Protein AF-A0A8C5Z212-F1 (afdb_monomer_lite)

Secondary structure (DSSP, 8-state):
-HHHHHHHHHHHHHHHHTTTTT---S----HHHHHHHHHHHT----HHHHTT---HHHHHHHHHHHHH-HHHHHTS-EE---S-SS-----S--SEEE--TTSTTEEEEEEE-S-HHHH-SSTTS-EEEEEEEETTTTEEEEEEEE--SS-TTTSPEEEEE--TTT--THHIIIIIISSEEE-TTS-EEE-TT-GGGSSEEEEE--STTSTT-B-SS--EE-HHHHHHHHHHHHHHHHHH-HHHHHTT--EEEEEETTHHHHHHHHHHHHHH-SS-SS---EEEEET-------TT-------EEEEETTTTEEEEE-----

Radius of gyration: 21.48 Å; chains: 1; bounding box: 54×48×59 Å

Foldseek 3Di:
DVVVVVVVVLVVLVVLLVVVDPQQFLDDDDPVVVVVVCVVVVHDDPNVVSSVPPDVVSVVVVLCCCVVCVVVQLVGWRWDPFPDLDDDPPDPDFPDWFDDPVDPQKIKTKHWPPQCVVQPQARPWTKMWTWIGRRVQQKTKIKIKTAAPPDSLAFAEEEEDEPSPQAFLVCCQQPNAHQFHADPVRHTHGDPRHPSNRYIYMGIRDDAPRDPIGGSPRPTDGLLNVLVSVLSVVQRVCVVVVSNAVSPHEYEYEYEERCLSNVVSNVVSNVVDPPGSHDHQWYWYFQYPHNDDDPPDDDDATWTWIQGPVPRDTDTDGDDPD

pLDDT: mean 71.12, std 24.82, range [24.75, 98.69]

InterPro domains:
  IPR001563 Peptidase S10, serine carboxypeptidase [PF00450] (123-288)
  IPR001563 Peptidase S10, serine carboxypeptidase [PR00724] (191-203)
  IPR001563 Peptidase S10, serine carboxypeptidase [PR00724] (204-214)
  IPR001563 Peptidase S10, serine carboxypeptidase [PR00724] (239-264)
  IPR001563 Peptidase S10, serine carboxypeptidase [PTHR11802] (123-289)
  IPR008442 Propeptide, carboxypeptidase Y [PF05388] (47-106)
  IPR018202 Serine carboxypeptidase, serine active site [PS00131] (253-260)
  IPR029058 Alpha/Beta hydrolase fold [G3DSA:3.40.50.1820] (112-306)
  IPR029058 Alpha/Beta hydrolase fold [SSF53474] (114-288)

Structure (mmCIF, N/CA/C/O backbone):
data_AF-A0A8C5Z212-F1
#
_entry.id   AF-A0A8C5Z212-F1
#
loop_
_atom_site.group_PDB
_atom_site.id
_atom_site.type_symbol
_atom_site.label_atom_id
_atom_site.label_alt_id
_atom_site.label_comp_id
_atom_site.label_asym_id
_atom_site.label_entity_id
_atom_site.label_seq_id
_atom_site.pdbx_PDB_ins_code
_atom_site.Cartn_x
_atom_site.Cartn_y
_atom_site.Cartn_z
_atom_site.occupancy
_atom_site.B_iso_or_equiv
_atom_site.auth_seq_id
_atom_site.auth_comp_id
_atom_site.auth_asym_id
_atom_site.auth_atom_id
_atom_site.pdbx_PDB_model_num
ATOM 1 N N . MET A 1 1 ? 32.734 14.082 -30.305 1.00 30.94 1 MET A N 1
ATOM 2 C CA . MET A 1 1 ? 31.975 13.152 -31.172 1.00 30.94 1 MET A CA 1
ATOM 3 C C . MET A 1 1 ? 32.268 11.695 -30.847 1.00 30.94 1 MET A C 1
ATOM 5 O O . MET A 1 1 ? 31.373 11.083 -30.297 1.00 30.94 1 MET A O 1
ATOM 9 N N . LYS A 1 2 ? 33.490 11.167 -31.041 1.00 26.41 2 LYS A N 1
ATOM 10 C CA . LYS A 1 2 ? 33.809 9.748 -30.754 1.00 26.41 2 LYS A CA 1
ATOM 11 C C . LYS A 1 2 ? 33.411 9.269 -29.345 1.00 26.41 2 LYS A C 1
ATOM 13 O O . LYS A 1 2 ? 32.779 8.236 -29.244 1.00 26.41 2 LYS A O 1
ATOM 18 N N . ALA A 1 3 ? 33.669 10.057 -28.297 1.00 28.27 3 ALA A N 1
ATOM 19 C CA . ALA A 1 3 ? 33.305 9.718 -26.911 1.00 28.27 3 ALA A CA 1
ATOM 20 C C . ALA A 1 3 ? 31.787 9.685 -26.630 1.00 28.27 3 ALA A C 1
ATOM 22 O O . ALA A 1 3 ? 31.335 8.969 -25.745 1.00 28.27 3 ALA A O 1
ATOM 23 N N . PHE A 1 4 ? 30.992 10.442 -27.392 1.00 29.64 4 PHE A N 1
ATOM 24 C CA . PHE A 1 4 ? 29.531 10.455 -27.263 1.00 29.64 4 PHE A CA 1
ATOM 25 C C . PHE A 1 4 ? 28.922 9.218 -27.940 1.00 29.64 4 PHE A C 1
ATOM 27 O O . PHE A 1 4 ? 27.960 8.636 -27.451 1.00 29.64 4 PHE A O 1
ATOM 34 N N . THR A 1 5 ? 29.546 8.764 -29.031 1.00 32.22 5 THR A N 1
ATOM 35 C CA . THR A 1 5 ? 29.186 7.539 -29.752 1.00 32.22 5 THR A CA 1
ATOM 36 C C . THR A 1 5 ? 29.524 6.280 -28.948 1.00 32.22 5 THR A C 1
ATOM 38 O O . THR A 1 5 ? 28.714 5.357 -28.923 1.00 32.22 5 THR A O 1
ATOM 41 N N . SER A 1 6 ? 30.654 6.249 -28.227 1.00 33.41 6 SER A N 1
ATOM 42 C CA . SER A 1 6 ? 30.984 5.142 -27.313 1.00 33.41 6 SER A CA 1
ATOM 43 C C . SER A 1 6 ? 30.062 5.089 -26.094 1.00 33.41 6 SER A C 1
ATOM 45 O O . SER A 1 6 ? 29.741 3.999 -25.634 1.00 33.41 6 SER A O 1
ATOM 47 N N . LEU A 1 7 ? 29.596 6.242 -25.602 1.00 35.09 7 LEU A N 1
ATOM 48 C CA . LEU A 1 7 ? 28.621 6.312 -24.510 1.00 35.09 7 LEU A CA 1
ATOM 49 C C . LEU A 1 7 ? 27.255 5.762 -24.951 1.00 35.09 7 LEU A C 1
ATOM 51 O O . LEU A 1 7 ? 26.674 4.941 -24.255 1.00 35.09 7 LEU A O 1
ATOM 55 N N . LEU A 1 8 ? 26.778 6.145 -26.141 1.00 35.59 8 LEU A N 1
ATOM 56 C CA . LEU A 1 8 ? 25.533 5.634 -26.729 1.00 35.59 8 LEU A CA 1
ATOM 57 C C . LEU A 1 8 ? 25.600 4.136 -27.060 1.00 35.59 8 LEU A C 1
ATOM 59 O O . LEU A 1 8 ? 24.644 3.416 -26.789 1.00 35.59 8 LEU A O 1
ATOM 63 N N . CYS A 1 9 ? 26.731 3.647 -27.579 1.00 37.19 9 CYS A N 1
ATOM 64 C CA . CYS A 1 9 ? 26.926 2.213 -27.806 1.00 37.19 9 CYS A CA 1
ATOM 65 C C . CYS A 1 9 ? 27.021 1.441 -26.481 1.00 37.19 9 CYS A C 1
ATOM 67 O O . CYS A 1 9 ? 26.414 0.385 -26.360 1.00 37.19 9 CYS A O 1
ATOM 69 N N . GLY A 1 10 ? 27.700 1.983 -25.462 1.00 35.31 10 GLY A N 1
ATOM 70 C CA . GLY A 1 10 ? 27.760 1.391 -24.120 1.00 35.31 10 GLY A CA 1
ATOM 71 C C . GLY A 1 10 ? 26.400 1.348 -23.410 1.00 35.31 10 GLY A C 1
ATOM 72 O O . GLY A 1 10 ? 26.096 0.373 -22.725 1.00 35.31 10 GLY A O 1
ATOM 73 N N . LEU A 1 11 ? 25.555 2.363 -23.630 1.00 38.31 11 LEU A N 1
ATOM 74 C CA . LEU A 1 11 ? 24.162 2.401 -23.173 1.00 38.31 11 LEU A CA 1
ATOM 75 C C . LEU A 1 11 ? 23.276 1.394 -23.937 1.00 38.31 11 LEU A C 1
ATOM 77 O O . LEU A 1 11 ? 22.415 0.741 -23.348 1.00 38.31 11 LEU A O 1
ATOM 81 N N . GLY A 1 12 ? 23.501 1.237 -25.244 1.00 35.91 12 GLY A N 1
ATOM 82 C CA . GLY A 1 12 ? 22.811 0.254 -26.087 1.00 35.91 12 GLY A CA 1
ATOM 83 C C . GLY A 1 12 ? 23.201 -1.197 -25.785 1.00 35.91 12 GLY A C 1
ATOM 84 O O . GLY A 1 12 ? 22.377 -2.096 -25.894 1.00 35.91 12 GLY A O 1
ATOM 85 N N . LEU A 1 13 ? 24.441 -1.432 -25.351 1.00 35.53 13 LEU A N 1
ATOM 86 C CA . LEU A 1 13 ? 24.973 -2.771 -25.094 1.00 35.53 13 LEU A CA 1
ATOM 87 C C . LEU A 1 13 ? 24.603 -3.328 -23.720 1.00 35.53 13 LEU A C 1
ATOM 89 O O . LEU A 1 13 ? 24.260 -4.507 -23.593 1.00 35.53 13 LEU A O 1
ATOM 93 N N . SER A 1 14 ? 24.585 -2.484 -22.692 1.00 37.09 14 SER A N 1
ATOM 94 C CA . SER A 1 14 ? 24.122 -2.883 -21.360 1.00 37.09 14 SER A CA 1
ATOM 95 C C . SER A 1 14 ? 22.609 -3.120 -21.291 1.00 37.09 14 SER A C 1
ATOM 97 O O . SER A 1 14 ? 22.149 -3.921 -20.475 1.00 37.09 14 SER A O 1
ATOM 99 N N . THR A 1 15 ? 21.828 -2.465 -22.157 1.00 36.06 15 THR A N 1
ATOM 100 C CA . THR A 1 15 ? 20.378 -2.681 -22.266 1.00 36.06 15 THR A CA 1
ATOM 101 C C . THR A 1 15 ? 20.055 -4.019 -22.930 1.00 36.06 15 THR A C 1
ATOM 103 O O . THR A 1 15 ? 19.129 -4.702 -22.494 1.00 36.06 15 THR A O 1
ATOM 106 N N . THR A 1 16 ? 20.863 -4.479 -23.893 1.00 33.06 16 THR A N 1
ATOM 107 C CA . THR A 1 16 ? 20.776 -5.853 -24.423 1.00 33.06 16 THR A CA 1
ATOM 108 C C . THR A 1 16 ? 21.187 -6.921 -23.412 1.00 33.06 16 THR A C 1
ATOM 110 O O . THR A 1 16 ? 20.596 -7.999 -23.396 1.00 33.06 16 THR A O 1
ATOM 113 N N . LEU A 1 17 ? 22.115 -6.616 -22.507 1.00 34.06 17 LEU A N 1
ATOM 114 C CA . LEU A 1 17 ? 22.554 -7.540 -21.457 1.00 34.06 17 LEU A CA 1
ATOM 115 C C . LEU A 1 17 ? 21.546 -7.706 -20.324 1.00 34.06 17 LEU A C 1
ATOM 117 O O . LEU A 1 17 ? 21.337 -8.807 -19.819 1.00 34.06 17 LEU A O 1
ATOM 121 N N . ALA A 1 18 ? 20.831 -6.630 -20.002 1.00 33.69 18 ALA A N 1
ATOM 122 C CA . ALA A 1 18 ? 19.682 -6.667 -19.107 1.00 33.69 18 ALA A CA 1
ATOM 123 C C . ALA A 1 18 ? 18.499 -7.488 -19.657 1.00 33.69 18 ALA A C 1
ATOM 125 O O . ALA A 1 18 ? 17.570 -7.787 -18.918 1.00 33.69 18 ALA A O 1
ATOM 126 N N . LYS A 1 19 ? 18.524 -7.871 -20.940 1.00 29.20 19 LYS A N 1
ATOM 127 C CA . LYS A 1 19 ? 17.486 -8.687 -21.586 1.00 29.20 19 LYS A CA 1
ATOM 128 C C . LYS A 1 19 ? 17.638 -10.187 -21.288 1.00 29.20 19 LYS A C 1
ATOM 130 O O . LYS A 1 19 ? 16.653 -10.912 -21.386 1.00 29.20 19 LYS A O 1
ATOM 135 N N . ALA A 1 20 ? 18.843 -10.644 -20.925 1.00 29.89 20 ALA A N 1
ATOM 136 C CA . ALA A 1 20 ? 19.151 -12.054 -20.650 1.00 29.89 20 ALA A CA 1
ATOM 137 C C . ALA A 1 20 ? 18.918 -12.464 -19.183 1.00 29.89 20 ALA A C 1
ATOM 139 O O . ALA A 1 20 ? 18.784 -13.648 -18.881 1.00 29.89 20 ALA A O 1
ATOM 140 N N . ILE A 1 21 ? 18.832 -11.492 -18.272 1.00 29.34 21 ILE A N 1
ATOM 141 C CA . ILE A 1 21 ? 18.525 -11.702 -16.856 1.00 29.34 21 ILE A CA 1
ATOM 142 C C . ILE A 1 21 ? 17.118 -11.151 -16.639 1.00 29.34 21 ILE A C 1
ATOM 144 O O . ILE A 1 21 ? 16.887 -9.968 -16.845 1.00 29.34 21 ILE A O 1
ATOM 148 N N . SER A 1 22 ? 16.171 -12.014 -16.276 1.00 26.97 22 SER A N 1
ATOM 149 C CA . SER A 1 22 ? 14.742 -11.714 -16.094 1.00 26.97 22 SER A CA 1
ATOM 150 C C . SER A 1 22 ? 14.458 -10.715 -14.951 1.00 26.97 22 SER A C 1
ATOM 152 O O . SER A 1 22 ? 13.863 -11.066 -13.936 1.00 26.97 22 SER A O 1
ATOM 154 N N . LEU A 1 23 ? 14.854 -9.457 -15.128 1.00 30.98 23 LEU A N 1
ATOM 155 C CA . LEU A 1 23 ? 14.513 -8.295 -14.310 1.00 30.98 23 LEU A CA 1
ATOM 156 C C . LEU A 1 23 ? 14.244 -7.149 -15.293 1.00 30.98 23 LEU A C 1
ATOM 158 O O . LEU A 1 23 ? 15.173 -6.586 -15.868 1.00 30.98 23 LEU A O 1
ATOM 162 N N . GLN A 1 24 ? 12.966 -6.876 -15.568 1.00 36.16 24 GLN A N 1
ATOM 163 C CA . GLN A 1 24 ? 12.543 -5.813 -16.489 1.00 36.16 24 GLN A CA 1
ATOM 164 C C . GLN A 1 24 ? 13.084 -4.451 -16.008 1.00 36.16 24 GLN A C 1
ATOM 166 O O . GLN A 1 24 ? 13.045 -4.158 -14.817 1.00 36.16 24 GLN A O 1
ATOM 171 N N . ARG A 1 25 ? 13.655 -3.657 -16.930 1.00 35.88 25 ARG A N 1
ATOM 172 C CA . ARG A 1 25 ? 14.486 -2.466 -16.648 1.00 35.88 25 ARG A CA 1
ATOM 173 C C . ARG A 1 25 ? 14.016 -1.181 -17.368 1.00 35.88 25 ARG A C 1
ATOM 175 O O . ARG A 1 25 ? 13.280 -1.282 -18.347 1.00 35.88 25 ARG A O 1
ATOM 182 N N . PRO A 1 26 ? 14.520 0.008 -16.952 1.00 32.97 26 PRO A N 1
ATOM 183 C CA . PRO A 1 26 ? 14.061 1.360 -17.329 1.00 32.97 26 PRO A CA 1
ATOM 184 C C . PRO A 1 26 ? 14.368 1.860 -18.756 1.00 32.97 26 PRO A C 1
ATOM 186 O O . PRO A 1 26 ? 14.494 3.059 -18.980 1.00 32.97 26 PRO A O 1
ATOM 189 N N . LEU A 1 27 ? 14.561 0.976 -19.733 1.00 37.44 27 LEU A N 1
ATOM 190 C CA . LEU A 1 27 ? 14.870 1.378 -21.109 1.00 37.44 27 LEU A CA 1
ATOM 191 C C . LEU A 1 27 ? 14.223 0.395 -22.086 1.00 37.44 27 LEU A C 1
ATOM 193 O O . LEU A 1 27 ? 14.763 -0.676 -22.367 1.00 37.44 27 LEU A O 1
ATOM 197 N N . GLY A 1 28 ? 13.067 0.771 -22.626 1.00 34.41 28 GLY A N 1
ATOM 198 C CA . GLY A 1 28 ? 12.486 0.130 -23.800 1.00 34.41 28 GLY A CA 1
ATOM 199 C C . GLY A 1 28 ? 13.127 0.673 -25.077 1.00 34.41 28 GLY A C 1
ATOM 200 O O . GLY A 1 28 ? 12.522 1.493 -25.755 1.00 34.41 28 GLY A O 1
ATOM 201 N N . LEU A 1 29 ? 14.348 0.245 -25.416 1.00 37.22 29 LEU A N 1
ATOM 202 C CA . LEU A 1 29 ? 14.900 0.478 -26.757 1.00 37.22 29 LEU A CA 1
ATOM 203 C C . LEU A 1 29 ? 14.583 -0.722 -27.655 1.00 37.22 29 LEU A C 1
ATOM 205 O O . LEU A 1 29 ? 14.975 -1.861 -27.374 1.00 37.22 29 LEU A O 1
ATOM 209 N N . ASP A 1 30 ? 13.835 -0.451 -28.722 1.00 39.19 30 ASP A N 1
ATOM 210 C CA . ASP A 1 30 ? 13.466 -1.428 -29.740 1.00 39.19 30 ASP A CA 1
ATOM 211 C C . ASP A 1 30 ? 14.724 -1.978 -30.439 1.00 39.19 30 ASP A C 1
ATOM 213 O O . ASP A 1 30 ? 15.655 -1.237 -30.770 1.00 39.19 30 ASP A O 1
ATOM 217 N N . LYS A 1 31 ? 14.768 -3.299 -30.644 1.00 41.25 31 LYS A N 1
ATOM 218 C CA . LYS A 1 31 ? 15.920 -4.009 -31.226 1.00 41.25 31 LYS A CA 1
ATOM 219 C C . LYS A 1 31 ? 16.210 -3.508 -32.646 1.00 41.25 31 LYS A C 1
ATOM 221 O O . LYS A 1 31 ? 17.371 -3.451 -33.049 1.00 41.25 31 LYS A O 1
ATOM 226 N N . ASP A 1 32 ? 15.171 -3.073 -33.349 1.00 43.41 32 ASP A N 1
ATOM 227 C CA . ASP A 1 32 ? 15.265 -2.585 -34.721 1.00 43.41 32 ASP A CA 1
ATOM 228 C C . ASP A 1 32 ? 15.948 -1.209 -34.809 1.00 43.41 32 ASP A C 1
ATOM 230 O O . ASP A 1 32 ? 16.629 -0.917 -35.789 1.00 43.41 32 ASP A O 1
ATOM 234 N N . VAL A 1 33 ? 15.878 -0.392 -33.751 1.00 41.91 33 VAL A N 1
ATOM 235 C CA . VAL A 1 33 ? 16.535 0.928 -33.693 1.00 41.91 33 VAL A CA 1
ATOM 236 C C . VAL A 1 33 ? 18.050 0.791 -33.527 1.00 41.91 33 VAL A C 1
ATOM 238 O O . VAL A 1 33 ? 18.814 1.548 -34.128 1.00 41.91 33 VAL A O 1
ATOM 241 N N . LEU A 1 34 ? 18.502 -0.198 -32.751 1.00 43.06 34 LEU A N 1
ATOM 242 C CA . LEU A 1 34 ? 19.928 -0.484 -32.566 1.00 43.06 34 LEU A CA 1
ATOM 243 C C . LEU A 1 34 ? 20.561 -1.059 -33.837 1.00 43.06 34 LEU A C 1
ATOM 245 O O . LEU A 1 34 ? 21.670 -0.664 -34.191 1.00 43.06 34 LEU A O 1
ATOM 249 N N . LEU A 1 35 ? 19.840 -1.929 -34.550 1.00 46.28 35 LEU A N 1
ATOM 250 C CA . LEU A 1 35 ? 20.289 -2.487 -35.827 1.00 46.28 35 LEU A CA 1
ATOM 251 C C . LEU A 1 35 ? 20.351 -1.411 -36.920 1.00 46.28 35 LEU A C 1
ATOM 253 O O . LEU A 1 35 ? 21.369 -1.296 -37.596 1.00 46.28 35 LEU A O 1
ATOM 257 N N . GLN A 1 36 ? 19.338 -0.543 -37.020 1.00 43.25 36 GLN A N 1
ATOM 258 C CA . GLN A 1 36 ? 19.354 0.591 -37.953 1.00 43.25 36 GLN A CA 1
ATOM 259 C C . GLN A 1 36 ? 20.468 1.598 -37.639 1.00 43.25 36 GLN A C 1
ATOM 261 O O . GLN A 1 36 ? 21.069 2.164 -38.553 1.00 43.25 36 GLN A O 1
ATOM 266 N N . ALA A 1 37 ? 20.773 1.836 -36.360 1.00 40.56 37 ALA A N 1
ATOM 267 C CA . ALA A 1 37 ? 21.893 2.687 -35.969 1.00 40.56 37 ALA A CA 1
ATOM 268 C C . ALA A 1 37 ? 23.243 2.045 -36.329 1.00 40.56 37 ALA A C 1
ATOM 270 O O . ALA A 1 37 ? 24.108 2.721 -36.884 1.00 40.56 37 ALA A O 1
ATOM 271 N N . ALA A 1 38 ? 23.417 0.749 -36.066 1.00 45.84 38 ALA A N 1
ATOM 272 C CA . ALA A 1 38 ? 24.638 0.018 -36.393 1.00 45.84 38 ALA A CA 1
ATOM 273 C C . ALA A 1 38 ? 24.905 0.004 -37.906 1.00 45.84 38 ALA A C 1
ATOM 275 O O . ALA A 1 38 ? 26.003 0.343 -38.344 1.00 45.84 38 ALA A O 1
ATOM 276 N N . GLU A 1 39 ? 23.873 -0.261 -38.706 1.00 44.78 39 GLU A N 1
ATOM 277 C CA . GLU A 1 39 ? 23.947 -0.291 -40.167 1.00 44.78 39 GLU A CA 1
ATOM 278 C C . GLU A 1 39 ? 24.232 1.105 -40.754 1.00 44.78 39 GLU A C 1
ATOM 280 O O . GLU A 1 39 ? 25.095 1.268 -41.617 1.00 44.78 39 GLU A O 1
ATOM 285 N N . LYS A 1 40 ? 23.602 2.154 -40.205 1.00 39.62 40 LYS A N 1
ATOM 286 C CA . LYS A 1 40 ? 23.806 3.553 -40.623 1.00 39.62 40 LYS A CA 1
ATOM 287 C C . LYS A 1 40 ? 25.211 4.090 -40.328 1.00 39.62 40 LYS A C 1
ATOM 289 O O . LYS A 1 40 ? 25.649 5.034 -40.986 1.00 39.62 40 LYS A O 1
ATOM 294 N N . PHE A 1 41 ? 25.914 3.511 -39.355 1.00 38.59 41 PHE A N 1
ATOM 295 C CA . PHE A 1 41 ? 27.282 3.891 -38.990 1.00 38.59 41 PHE A CA 1
ATOM 296 C C . PHE A 1 41 ? 28.337 2.829 -39.355 1.00 38.59 41 PHE A C 1
ATOM 298 O O . PHE A 1 41 ? 29.512 3.031 -39.048 1.00 38.59 41 PHE A O 1
ATOM 305 N N . GLY A 1 42 ? 27.948 1.746 -40.042 1.00 37.28 42 GLY A N 1
ATOM 306 C CA . GLY A 1 42 ? 28.851 0.692 -40.517 1.00 37.28 42 GLY A CA 1
ATOM 307 C C . GLY A 1 42 ? 29.504 -0.135 -39.404 1.00 37.28 42 GLY A C 1
ATOM 308 O O . GLY A 1 42 ? 30.657 -0.538 -39.544 1.00 37.28 42 GLY A O 1
ATOM 309 N N . LEU A 1 43 ? 28.807 -0.334 -38.283 1.00 44.75 43 LEU A N 1
ATOM 310 C CA . LEU A 1 43 ? 29.283 -1.105 -37.133 1.00 44.75 43 LEU A CA 1
ATOM 311 C C . LEU A 1 43 ? 28.770 -2.549 -37.223 1.00 44.75 43 LEU A C 1
ATOM 313 O O . LEU A 1 43 ? 27.563 -2.772 -37.199 1.00 44.75 43 LEU A O 1
ATOM 317 N N . ASP A 1 44 ? 29.683 -3.516 -37.298 1.00 46.19 44 ASP A N 1
ATOM 318 C CA . ASP A 1 44 ? 29.369 -4.949 -37.263 1.00 46.19 44 ASP A CA 1
ATOM 319 C C . ASP A 1 44 ? 29.325 -5.407 -35.793 1.00 46.19 44 ASP A C 1
ATOM 321 O O . ASP A 1 44 ? 30.353 -5.430 -35.112 1.00 46.19 44 ASP A O 1
ATOM 325 N N . LEU A 1 45 ? 28.125 -5.642 -35.252 1.00 52.47 45 LEU A N 1
ATOM 326 C CA . LEU A 1 45 ? 27.912 -5.932 -33.828 1.00 52.47 45 LEU A CA 1
ATOM 327 C C . LEU A 1 45 ? 27.526 -7.402 -33.621 1.00 52.47 45 LEU A C 1
ATOM 329 O O . LEU A 1 45 ? 26.364 -7.775 -33.791 1.00 52.47 45 LEU A O 1
ATOM 333 N N . ASP A 1 46 ? 28.484 -8.216 -33.170 1.00 53.06 46 ASP A N 1
ATOM 334 C CA . ASP A 1 46 ? 28.224 -9.557 -32.633 1.00 53.06 46 ASP A CA 1
ATOM 335 C C . ASP A 1 46 ? 27.738 -9.457 -31.178 1.00 53.06 46 ASP A C 1
ATOM 337 O O . ASP A 1 46 ? 28.510 -9.383 -30.214 1.00 53.06 46 ASP A O 1
ATOM 341 N N . LEU A 1 47 ? 26.416 -9.416 -31.034 1.00 46.56 47 LEU A N 1
ATOM 342 C CA . LEU A 1 47 ? 25.729 -9.293 -29.752 1.00 46.56 47 LEU A CA 1
ATOM 343 C C . LEU A 1 47 ? 26.042 -10.446 -28.786 1.00 46.56 47 LEU A C 1
ATOM 345 O O . LEU A 1 47 ? 26.091 -10.202 -27.584 1.00 46.56 47 LEU A O 1
ATOM 349 N N . ASP A 1 48 ? 26.302 -11.666 -29.263 1.00 42.50 48 ASP A N 1
ATOM 350 C CA . ASP A 1 48 ? 26.532 -12.823 -28.386 1.00 42.50 48 ASP A CA 1
ATOM 351 C C . ASP A 1 48 ? 27.938 -12.818 -27.765 1.00 42.50 48 ASP A C 1
ATOM 353 O O . ASP A 1 48 ? 28.129 -13.292 -26.637 1.00 42.50 48 ASP A O 1
ATOM 357 N N . HIS A 1 49 ? 28.921 -12.229 -28.452 1.00 47.19 49 HIS A N 1
ATOM 358 C CA . HIS A 1 49 ? 30.268 -12.037 -27.914 1.00 47.19 49 HIS A CA 1
ATOM 359 C C . HIS A 1 49 ? 30.323 -10.891 -26.891 1.00 47.19 49 HIS A C 1
ATOM 361 O O . HIS A 1 49 ? 30.943 -11.032 -25.833 1.00 47.19 49 HIS A O 1
ATOM 367 N N . LEU A 1 50 ? 29.616 -9.791 -27.158 1.00 44.44 50 LEU A N 1
ATOM 368 C CA . LEU A 1 50 ? 29.549 -8.614 -26.286 1.00 44.44 50 LEU A CA 1
ATOM 369 C C . LEU A 1 50 ? 28.847 -8.881 -24.944 1.00 44.44 50 LEU A C 1
ATOM 371 O O . LEU A 1 50 ? 29.177 -8.250 -23.940 1.00 44.44 50 LEU A O 1
ATOM 375 N N . LEU A 1 51 ? 27.928 -9.853 -24.895 1.00 41.00 51 LEU A N 1
ATOM 376 C CA . LEU A 1 51 ? 27.263 -10.268 -23.654 1.00 41.00 51 LEU A CA 1
ATOM 377 C C . LEU A 1 51 ? 28.207 -10.976 -22.662 1.00 41.00 51 LEU A C 1
ATOM 379 O O . LEU A 1 51 ? 27.960 -10.958 -21.456 1.00 41.00 51 LEU A O 1
ATOM 383 N N . LYS A 1 52 ? 29.288 -11.590 -23.159 1.00 43.78 52 LYS A N 1
ATOM 384 C CA . LYS A 1 52 ? 30.274 -12.324 -22.348 1.00 43.78 52 LYS A CA 1
ATOM 385 C C . LYS A 1 52 ? 31.417 -11.449 -21.825 1.00 43.78 52 LYS A C 1
ATOM 387 O O . LYS A 1 52 ? 32.090 -11.864 -20.887 1.00 43.78 52 LYS A O 1
ATOM 392 N N . GLU A 1 53 ? 31.616 -10.259 -22.391 1.00 42.78 53 GLU A N 1
ATOM 393 C CA . GLU A 1 53 ? 32.725 -9.346 -22.074 1.00 42.78 53 GLU A CA 1
ATOM 394 C C . GLU A 1 53 ? 32.277 -8.047 -21.383 1.00 42.78 53 GLU A C 1
ATOM 396 O O . GLU A 1 53 ? 32.880 -6.996 -21.599 1.00 42.78 53 GLU A O 1
ATOM 401 N N . LEU A 1 54 ? 31.235 -8.060 -20.539 1.00 46.25 54 LEU A N 1
ATOM 402 C CA . LEU A 1 54 ? 31.009 -6.893 -19.676 1.00 46.25 54 LEU A CA 1
ATOM 403 C C . LEU A 1 54 ? 32.160 -6.738 -18.688 1.00 46.25 54 LEU A C 1
ATOM 405 O O . LEU A 1 54 ? 32.163 -7.301 -17.595 1.00 46.25 54 LEU A O 1
ATOM 409 N N . ASP A 1 55 ? 33.124 -5.937 -19.110 1.00 47.75 55 ASP A N 1
ATOM 410 C CA . ASP A 1 55 ? 34.239 -5.469 -18.321 1.00 47.75 55 ASP A CA 1
ATOM 411 C C . ASP A 1 55 ? 33.717 -4.698 -17.097 1.00 47.75 55 ASP A C 1
ATOM 413 O O . ASP A 1 55 ? 32.718 -3.967 -17.176 1.00 47.75 55 ASP A O 1
ATOM 417 N N . SER A 1 56 ? 34.398 -4.838 -15.957 1.00 48.09 56 SER A N 1
ATOM 418 C CA . SER A 1 56 ? 34.020 -4.192 -14.691 1.00 48.09 56 SER A CA 1
ATOM 419 C C . SER A 1 56 ? 33.869 -2.679 -14.847 1.00 48.09 56 SER A C 1
ATOM 421 O O . SER A 1 56 ? 33.028 -2.067 -14.199 1.00 48.09 56 SER A O 1
ATOM 423 N N . ASN A 1 57 ? 34.599 -2.092 -15.796 1.00 41.47 57 ASN A N 1
ATOM 424 C CA . ASN A 1 57 ? 34.541 -0.678 -16.150 1.00 41.47 57 ASN A CA 1
ATOM 425 C C . ASN A 1 57 ? 33.170 -0.222 -16.675 1.00 41.47 57 ASN A C 1
ATOM 427 O O . ASN A 1 57 ? 32.774 0.918 -16.440 1.00 41.47 57 ASN A O 1
ATOM 431 N N . VAL A 1 58 ? 32.424 -1.084 -17.375 1.00 45.41 58 VAL A N 1
ATOM 432 C CA . VAL A 1 58 ? 31.075 -0.752 -17.865 1.00 45.41 58 VAL A CA 1
ATOM 433 C C . VAL A 1 58 ? 30.075 -0.794 -16.714 1.00 45.41 58 VAL A C 1
ATOM 435 O O . VAL A 1 58 ? 29.230 0.092 -16.610 1.00 45.41 58 VAL A O 1
ATOM 438 N N . LEU A 1 59 ? 30.198 -1.771 -15.813 1.00 43.28 59 LEU A N 1
ATOM 439 C CA . LEU A 1 59 ? 29.395 -1.841 -14.588 1.00 43.28 59 LEU A CA 1
ATOM 440 C C . LEU A 1 59 ? 29.685 -0.651 -13.660 1.00 43.28 59 LEU A C 1
ATOM 442 O O . LEU A 1 59 ? 28.752 -0.038 -13.142 1.00 43.28 59 LEU A O 1
ATOM 446 N N . ASP A 1 60 ? 30.953 -0.262 -13.534 1.00 47.19 60 ASP A N 1
ATOM 447 C CA . ASP A 1 60 ? 31.383 0.913 -12.776 1.00 47.19 60 ASP A CA 1
ATOM 448 C C . ASP A 1 60 ? 30.896 2.219 -13.411 1.00 47.19 60 ASP A C 1
ATOM 450 O O . ASP A 1 60 ? 30.455 3.124 -12.702 1.00 47.19 60 ASP A O 1
ATOM 454 N N . ALA A 1 61 ? 30.929 2.332 -14.741 1.00 45.97 61 ALA A N 1
ATOM 455 C CA . ALA A 1 61 ? 30.368 3.479 -15.450 1.00 45.97 61 ALA A CA 1
ATOM 456 C C . ALA A 1 61 ? 28.848 3.567 -15.250 1.00 45.97 61 ALA A C 1
ATOM 458 O O . ALA A 1 61 ? 28.323 4.652 -15.013 1.00 45.97 61 ALA A O 1
ATOM 459 N N . TRP A 1 62 ? 28.143 2.433 -15.268 1.00 46.91 62 TRP A N 1
ATOM 460 C CA . TRP A 1 62 ? 26.713 2.370 -14.963 1.00 46.91 62 TRP A CA 1
ATOM 461 C C . TRP A 1 62 ? 26.391 2.792 -13.531 1.00 46.91 62 TRP A C 1
ATOM 463 O O . TRP A 1 62 ? 25.471 3.583 -13.328 1.00 46.91 62 TRP A O 1
ATOM 473 N N . ALA A 1 63 ? 27.177 2.344 -12.550 1.00 44.75 63 ALA A N 1
ATOM 474 C CA . ALA A 1 63 ? 27.055 2.806 -11.169 1.00 44.75 63 ALA A CA 1
ATOM 475 C C . ALA A 1 63 ? 27.322 4.319 -11.038 1.00 44.75 63 ALA A C 1
ATOM 477 O O . ALA A 1 63 ? 26.719 4.994 -10.205 1.00 44.75 63 ALA A O 1
ATOM 478 N N . GLN A 1 64 ? 28.192 4.876 -11.887 1.00 46.81 64 GLN A N 1
ATOM 479 C CA . GLN A 1 64 ? 28.507 6.305 -11.904 1.00 46.81 64 GLN A CA 1
ATOM 480 C C . GLN A 1 64 ? 27.471 7.164 -12.638 1.00 46.81 64 GLN A C 1
ATOM 482 O O . GLN A 1 64 ? 27.327 8.332 -12.286 1.00 46.81 64 GLN A O 1
ATOM 487 N N . ILE A 1 65 ? 26.724 6.636 -13.614 1.00 49.41 65 ILE A N 1
ATOM 488 C CA . ILE A 1 65 ? 25.675 7.398 -14.319 1.00 49.41 65 ILE A CA 1
ATOM 489 C C . ILE A 1 65 ? 24.598 7.879 -13.340 1.00 49.41 65 ILE A C 1
ATOM 491 O O . ILE A 1 65 ? 24.204 9.043 -13.393 1.00 49.41 65 ILE A O 1
ATOM 495 N N . GLU A 1 66 ? 24.185 7.025 -12.402 1.00 47.03 66 GLU A N 1
ATOM 496 C CA . GLU A 1 66 ? 23.241 7.399 -11.339 1.00 47.03 66 GLU A CA 1
ATOM 497 C C . GLU A 1 66 ? 23.796 8.503 -10.429 1.00 47.03 66 GLU A C 1
ATOM 499 O O . GLU A 1 66 ? 23.047 9.356 -9.956 1.00 47.03 66 GLU A O 1
ATOM 504 N N . HIS A 1 67 ? 25.116 8.528 -10.227 1.00 46.25 67 HIS A N 1
ATOM 505 C CA . HIS A 1 67 ? 25.785 9.545 -9.421 1.00 46.25 67 HIS A CA 1
ATOM 506 C C . HIS A 1 67 ? 25.951 10.884 -10.147 1.00 46.25 67 HIS A C 1
ATOM 508 O O . HIS A 1 67 ? 25.800 11.945 -9.543 1.00 46.25 67 HIS A O 1
ATOM 514 N N . LEU A 1 68 ? 26.286 10.842 -11.435 1.00 43.84 68 LEU A N 1
ATOM 515 C CA . LEU A 1 68 ? 26.566 12.030 -12.238 1.00 43.84 68 LEU A CA 1
ATOM 516 C C . LEU A 1 68 ? 25.286 12.721 -12.717 1.00 43.84 68 LEU A C 1
ATOM 518 O O . LEU A 1 68 ? 25.289 13.934 -12.929 1.00 43.84 68 LEU A O 1
ATOM 522 N N . TYR A 1 69 ? 24.200 11.961 -12.870 1.00 54.22 69 TYR A N 1
ATOM 523 C CA . TYR A 1 69 ? 22.955 12.426 -13.475 1.00 54.22 69 TYR A CA 1
ATOM 524 C C . TYR A 1 69 ? 21.714 11.986 -12.673 1.00 54.22 69 TYR A C 1
ATOM 526 O O . TYR A 1 69 ? 20.809 11.363 -13.233 1.00 54.22 69 TYR A O 1
ATOM 534 N N . PRO A 1 70 ? 21.625 12.299 -11.364 1.00 49.34 70 PRO A N 1
ATOM 535 C CA . PRO A 1 70 ? 20.560 11.790 -10.496 1.00 49.34 70 PRO A CA 1
ATOM 536 C C . PRO A 1 70 ? 19.165 12.235 -10.954 1.00 49.34 70 PRO A C 1
ATOM 538 O O . PRO A 1 70 ? 18.227 11.443 -10.947 1.00 49.34 70 PRO A O 1
ATOM 541 N N . ASN A 1 71 ? 19.030 13.476 -11.429 1.00 50.75 71 ASN A N 1
ATOM 542 C CA . ASN A 1 71 ? 17.759 13.997 -11.940 1.00 50.75 71 ASN A CA 1
ATOM 543 C C . ASN A 1 71 ? 17.320 13.269 -13.212 1.00 50.75 71 ASN A C 1
ATOM 545 O O . ASN A 1 71 ? 16.146 12.946 -13.366 1.00 50.75 71 ASN A O 1
ATOM 549 N N . GLN A 1 72 ? 18.268 12.979 -14.104 1.00 56.00 72 GLN A N 1
ATOM 550 C CA . GLN A 1 72 ? 18.001 12.241 -15.329 1.00 56.00 72 GLN A CA 1
ATOM 551 C C . GLN A 1 72 ? 17.599 10.804 -15.005 1.00 56.00 72 GLN A C 1
ATOM 553 O O . GLN A 1 72 ? 16.637 10.317 -15.585 1.00 56.00 72 GLN A O 1
ATOM 558 N N . VAL A 1 73 ? 18.267 10.162 -14.040 1.00 57.50 73 VAL A N 1
ATOM 559 C CA . VAL A 1 73 ? 17.926 8.806 -13.592 1.00 57.50 73 VAL A CA 1
ATOM 560 C C . VAL A 1 73 ? 16.541 8.738 -12.954 1.00 57.50 73 VAL A C 1
ATOM 562 O O . VAL A 1 73 ? 15.795 7.815 -13.255 1.00 57.50 73 VAL A O 1
ATOM 565 N N . MET A 1 74 ? 16.145 9.730 -12.153 1.00 54.81 74 MET A N 1
ATOM 566 C CA . MET A 1 74 ? 14.777 9.805 -11.618 1.00 54.81 74 MET A CA 1
ATOM 567 C C . MET A 1 74 ? 13.717 10.026 -12.703 1.00 54.81 74 MET A C 1
ATOM 569 O O . MET A 1 74 ? 12.576 9.597 -12.544 1.00 54.81 74 MET A O 1
ATOM 573 N N . SER A 1 75 ? 14.087 10.697 -13.796 1.00 51.31 75 SER A N 1
ATOM 574 C CA . SER A 1 75 ? 13.213 10.892 -14.954 1.00 51.31 75 SER A CA 1
ATOM 575 C C . SER A 1 75 ? 13.211 9.713 -15.928 1.00 51.31 75 SER A C 1
ATOM 577 O O . SER A 1 75 ? 12.438 9.739 -16.884 1.00 51.31 75 SER A O 1
ATOM 579 N N . LEU A 1 76 ? 14.060 8.696 -15.712 1.00 53.47 76 LEU A N 1
ATOM 580 C CA . LEU A 1 76 ? 14.081 7.518 -16.572 1.00 53.47 76 LEU A CA 1
ATOM 581 C C . LEU A 1 76 ? 12.751 6.778 -16.474 1.00 53.47 76 LEU A C 1
ATOM 583 O O . LEU A 1 76 ? 12.196 6.536 -15.402 1.00 53.47 76 LEU A O 1
ATOM 587 N N . GLU A 1 77 ? 12.266 6.409 -17.644 1.00 53.16 77 GLU A N 1
ATOM 588 C CA . GLU A 1 77 ? 11.022 5.696 -17.835 1.00 53.16 77 GLU A CA 1
ATOM 589 C C . GLU A 1 77 ? 11.173 4.243 -17.385 1.00 53.16 77 GLU A C 1
ATOM 591 O O . GLU A 1 77 ? 11.872 3.453 -18.013 1.00 53.16 77 GLU A O 1
ATOM 596 N N . THR A 1 78 ? 10.494 3.840 -16.311 1.00 53.22 78 THR A N 1
ATOM 597 C CA . THR A 1 78 ? 10.369 2.412 -16.010 1.00 53.22 78 THR A CA 1
ATOM 598 C C . THR A 1 78 ? 9.315 1.826 -16.943 1.00 53.22 78 THR A C 1
ATOM 600 O O . THR A 1 78 ? 8.120 2.000 -16.732 1.00 53.22 78 THR A O 1
ATOM 603 N N . SER A 1 79 ? 9.756 1.197 -18.039 1.00 47.56 79 SER A N 1
ATOM 604 C CA . SER A 1 79 ? 8.843 0.507 -18.951 1.00 47.56 79 SER A CA 1
ATOM 605 C C . SER A 1 79 ? 8.606 -0.908 -18.438 1.00 47.56 79 SER A C 1
ATOM 607 O O . SER A 1 79 ? 9.528 -1.732 -18.400 1.00 47.56 79 SER A O 1
ATOM 609 N N . THR A 1 80 ? 7.368 -1.208 -18.089 1.00 53.25 80 THR A N 1
ATOM 610 C CA . THR A 1 80 ? 6.910 -2.569 -17.842 1.00 53.25 80 THR A CA 1
ATOM 611 C C . THR A 1 80 ? 6.084 -3.023 -19.040 1.00 53.25 80 THR A C 1
ATOM 613 O O . THR A 1 80 ? 5.282 -2.271 -19.595 1.00 53.25 80 THR A O 1
ATOM 616 N N . LYS A 1 81 ? 6.313 -4.253 -19.512 1.00 54.97 81 LYS A N 1
ATOM 617 C CA . LYS A 1 81 ? 5.524 -4.768 -20.637 1.00 54.97 81 LYS A CA 1
ATOM 618 C C . LYS A 1 81 ? 4.072 -4.963 -20.180 1.00 54.97 81 LYS A C 1
ATOM 620 O O . LYS A 1 81 ? 3.892 -5.489 -19.078 1.00 54.97 81 LYS A O 1
ATOM 625 N N . PRO A 1 82 ? 3.067 -4.623 -21.012 1.00 58.69 82 PRO A N 1
ATOM 626 C CA . PRO A 1 82 ? 1.673 -4.927 -20.713 1.00 58.69 82 PRO A CA 1
ATOM 627 C C . PRO A 1 82 ? 1.537 -6.407 -20.366 1.00 58.69 82 PRO A C 1
ATOM 629 O O . PRO A 1 82 ? 2.003 -7.269 -21.120 1.00 58.69 82 PRO A O 1
ATOM 632 N N . LYS A 1 83 ? 0.942 -6.714 -19.210 1.00 57.41 83 LYS A N 1
ATOM 633 C CA . LYS A 1 83 ? 0.800 -8.111 -18.775 1.00 57.41 83 LYS A CA 1
ATOM 634 C C . LYS A 1 83 ? -0.206 -8.893 -19.613 1.00 57.41 83 LYS A C 1
ATOM 636 O O . LYS A 1 83 ? -0.098 -10.115 -19.681 1.00 57.41 83 LYS A O 1
ATOM 641 N N . PHE A 1 84 ? -1.130 -8.207 -20.288 1.00 58.81 84 PHE A N 1
ATOM 642 C CA . PHE A 1 84 ? -2.170 -8.836 -21.094 1.00 58.81 84 PHE A CA 1
ATOM 643 C C . PHE A 1 84 ? -2.545 -7.938 -22.288 1.00 58.81 84 PHE A C 1
ATOM 645 O O . PHE A 1 84 ? -2.965 -6.806 -22.070 1.00 58.81 84 PHE A O 1
ATOM 652 N N . PRO A 1 85 ? -2.423 -8.411 -23.544 1.00 52.44 85 PRO A N 1
ATOM 653 C CA . PRO A 1 85 ? -2.946 -7.701 -24.717 1.00 52.44 85 PRO A CA 1
ATOM 654 C C . PRO A 1 85 ? -4.475 -7.829 -24.866 1.00 52.44 85 PRO A C 1
ATOM 656 O O . PRO A 1 85 ? -5.066 -7.176 -25.720 1.00 52.44 85 PRO A O 1
ATOM 659 N N . GLU A 1 86 ? -5.119 -8.669 -24.048 1.00 53.09 86 GLU A N 1
ATOM 660 C CA . GLU A 1 86 ? -6.572 -8.837 -23.989 1.00 53.09 86 GLU A CA 1
ATOM 661 C C . GLU A 1 86 ? -7.126 -8.278 -22.672 1.00 53.09 86 GLU A C 1
ATOM 663 O O . GLU A 1 86 ? -6.504 -8.413 -21.616 1.00 53.09 86 GLU A O 1
ATOM 668 N N . ALA A 1 87 ? -8.316 -7.673 -22.733 1.00 49.91 87 ALA A N 1
ATOM 669 C CA . ALA A 1 87 ? -8.984 -7.075 -21.583 1.00 49.91 87 ALA A CA 1
ATOM 670 C C . ALA A 1 87 ? -9.198 -8.109 -20.463 1.00 49.91 87 ALA A C 1
ATOM 672 O O . ALA A 1 87 ? -9.973 -9.062 -20.610 1.00 49.91 87 ALA A O 1
ATOM 673 N N . ILE A 1 88 ? -8.531 -7.905 -19.322 1.00 54.97 88 ILE A N 1
ATOM 674 C CA . ILE A 1 88 ? -8.784 -8.673 -18.102 1.00 54.97 88 ILE A CA 1
ATOM 675 C C . ILE A 1 88 ? -10.267 -8.519 -17.763 1.00 54.97 88 ILE A C 1
ATOM 677 O O . ILE A 1 88 ? -10.776 -7.406 -17.628 1.00 54.97 88 ILE A O 1
ATOM 681 N N . LYS A 1 89 ? -10.978 -9.643 -17.626 1.00 48.12 89 LYS A N 1
ATOM 682 C CA . LYS A 1 89 ? -12.377 -9.639 -17.190 1.00 48.12 89 LYS A CA 1
ATOM 683 C C . LYS A 1 89 ? -12.440 -9.066 -15.778 1.00 48.12 89 LYS A C 1
ATOM 685 O O . LYS A 1 89 ? -12.131 -9.757 -14.809 1.00 48.12 89 LYS A O 1
ATOM 690 N N . THR A 1 90 ? -12.844 -7.806 -15.668 1.00 54.06 90 THR A N 1
ATOM 691 C CA . THR A 1 90 ? -13.092 -7.158 -14.387 1.00 54.06 90 THR A CA 1
ATOM 692 C C . THR A 1 90 ? -14.187 -7.928 -13.655 1.00 54.06 90 THR A C 1
ATOM 694 O O . THR A 1 90 ? -15.267 -8.205 -14.185 1.00 54.06 90 THR A O 1
ATOM 697 N N . LYS A 1 91 ? -13.886 -8.338 -12.422 1.00 55.75 91 LYS A N 1
ATOM 698 C CA . LYS A 1 91 ? -14.894 -8.863 -11.503 1.00 55.75 91 LYS A CA 1
ATOM 699 C C . LYS A 1 91 ? -15.985 -7.791 -11.378 1.00 55.75 91 LYS A C 1
ATOM 701 O O . LYS A 1 91 ? -15.660 -6.629 -11.140 1.00 55.75 91 LYS A O 1
ATOM 706 N N . LYS A 1 92 ? -17.249 -8.163 -11.612 1.00 59.31 92 LYS A N 1
ATOM 707 C CA . LYS A 1 92 ? -18.375 -7.211 -11.633 1.00 59.31 92 LYS A CA 1
ATOM 708 C C . LYS A 1 92 ? -18.793 -6.726 -10.243 1.00 59.31 92 LYS A C 1
ATOM 710 O O . LYS A 1 92 ? -19.382 -5.658 -10.154 1.00 59.31 92 LYS A O 1
ATOM 715 N N . ASP A 1 93 ? -18.427 -7.458 -9.193 1.00 80.56 93 ASP A N 1
ATOM 716 C CA . ASP A 1 93 ? -18.859 -7.164 -7.828 1.00 80.56 93 ASP A CA 1
ATOM 717 C C . ASP A 1 93 ? -17.647 -6.803 -6.957 1.00 80.56 93 ASP A C 1
ATOM 719 O O . ASP A 1 93 ? -16.804 -7.661 -6.658 1.00 80.56 93 ASP A O 1
ATOM 723 N N . TRP A 1 94 ? -17.570 -5.521 -6.595 1.00 90.50 94 TRP A N 1
ATOM 724 C CA . TRP A 1 94 ? -16.647 -4.953 -5.611 1.00 90.50 94 TRP A CA 1
ATOM 725 C C . TRP A 1 94 ? -17.435 -4.590 -4.358 1.00 90.50 94 TRP A C 1
ATOM 727 O O . TRP A 1 94 ? -18.533 -4.047 -4.478 1.00 90.50 94 TRP A O 1
ATOM 737 N N . ASP A 1 95 ? -16.899 -4.887 -3.173 1.00 93.38 95 ASP A N 1
ATOM 738 C CA . ASP A 1 95 ? -17.570 -4.517 -1.920 1.00 93.38 95 ASP A CA 1
ATOM 739 C C . ASP A 1 95 ? -17.630 -2.988 -1.761 1.00 93.38 95 ASP A C 1
ATOM 741 O O . ASP A 1 95 ? -18.640 -2.458 -1.299 1.00 93.38 95 ASP A O 1
ATOM 745 N N . PHE A 1 96 ? -16.577 -2.287 -2.196 1.00 93.19 96 PHE A N 1
ATOM 746 C CA . PHE A 1 96 ? -16.512 -0.828 -2.206 1.00 93.19 96 PHE A CA 1
ATOM 747 C C . PHE A 1 96 ? -15.934 -0.298 -3.515 1.00 93.19 96 PHE A C 1
ATOM 749 O O . PHE A 1 96 ? -15.013 -0.879 -4.096 1.00 93.19 96 PHE A O 1
ATOM 756 N N . VAL A 1 97 ? -16.475 0.837 -3.950 1.00 93.94 97 VAL A N 1
ATOM 757 C CA . VAL A 1 97 ? -15.994 1.612 -5.089 1.00 93.94 97 VAL A CA 1
ATOM 758 C C . VAL A 1 97 ? -15.984 3.076 -4.668 1.00 93.94 97 VAL A C 1
ATOM 760 O O . VAL A 1 97 ? -17.048 3.660 -4.472 1.00 93.94 97 VAL A O 1
ATOM 763 N N . VAL A 1 98 ? -14.795 3.650 -4.525 1.00 93.62 98 VAL A N 1
ATOM 764 C CA . VAL A 1 98 ? -14.591 5.008 -4.007 1.00 93.62 98 VAL A CA 1
ATOM 765 C C . VAL A 1 98 ? -14.112 5.909 -5.123 1.00 93.62 98 VAL A C 1
ATOM 767 O O . VAL A 1 98 ? -13.208 5.550 -5.878 1.00 93.62 98 VAL A O 1
ATOM 770 N N . LYS A 1 99 ? -14.747 7.070 -5.230 1.00 93.31 99 LYS A N 1
ATOM 771 C CA . LYS A 1 99 ? -14.375 8.166 -6.120 1.00 93.31 99 LYS A CA 1
ATOM 772 C C . LYS A 1 99 ? -14.479 9.460 -5.322 1.00 93.31 99 LYS A C 1
ATOM 774 O O . LYS A 1 99 ? -15.323 9.552 -4.433 1.00 93.31 99 LYS A O 1
ATOM 779 N N . ASN A 1 100 ? -13.661 10.443 -5.668 1.00 87.62 100 ASN A N 1
ATOM 780 C CA . ASN A 1 100 ? -13.684 11.763 -5.055 1.00 87.62 100 ASN A CA 1
ATOM 781 C C . ASN A 1 100 ? -13.703 12.817 -6.167 1.00 87.62 100 ASN A C 1
ATOM 783 O O . ASN A 1 100 ? -12.857 12.773 -7.054 1.00 87.62 100 ASN A O 1
ATOM 787 N N . ASP A 1 101 ? -14.645 13.762 -6.112 1.00 85.38 101 ASP A N 1
ATOM 788 C CA . ASP A 1 101 ? -14.777 14.834 -7.109 1.00 85.38 101 ASP A CA 1
ATOM 789 C C . ASP A 1 101 ? -13.523 15.727 -7.185 1.00 85.38 101 ASP A C 1
ATOM 791 O O . ASP A 1 101 ? -13.253 16.321 -8.223 1.00 85.38 101 ASP A O 1
ATOM 795 N N . ALA A 1 102 ? -12.739 15.817 -6.104 1.00 84.31 102 ALA A N 1
ATOM 796 C CA . ALA A 1 102 ? -11.470 16.546 -6.085 1.00 84.31 102 ALA A CA 1
ATOM 797 C C . ALA A 1 102 ? -10.322 15.783 -6.773 1.00 84.31 102 ALA A C 1
ATOM 799 O O . ALA A 1 102 ? -9.322 16.392 -7.149 1.00 84.31 102 ALA A O 1
ATOM 800 N N . ILE A 1 103 ? -10.459 14.463 -6.935 1.00 85.50 103 ILE A N 1
ATOM 801 C CA . ILE A 1 103 ? -9.453 13.574 -7.523 1.00 85.50 103 ILE A CA 1
ATOM 802 C C . ILE A 1 103 ? -10.060 12.932 -8.773 1.00 85.50 103 ILE A C 1
ATOM 804 O O . ILE A 1 103 ? -10.371 11.738 -8.818 1.00 85.50 103 ILE A O 1
ATOM 808 N N . GLU A 1 104 ? -10.267 13.768 -9.791 1.00 85.25 104 GLU A N 1
ATOM 809 C CA . GLU A 1 104 ? -10.790 13.344 -11.089 1.00 85.25 104 GLU A CA 1
ATOM 810 C C . GLU A 1 104 ? -9.914 12.228 -11.691 1.00 85.25 104 GLU A C 1
ATOM 812 O O . GLU A 1 104 ? -8.698 12.214 -11.515 1.00 85.25 104 GLU A O 1
ATOM 817 N N . ASN A 1 105 ? -10.536 11.293 -12.415 1.00 88.06 105 ASN A N 1
ATOM 818 C CA . ASN A 1 105 ? -9.914 10.139 -13.090 1.00 88.06 105 ASN A CA 1
ATOM 819 C C . ASN A 1 105 ? -9.401 9.004 -12.189 1.00 88.06 105 ASN A C 1
ATOM 821 O O . ASN A 1 105 ? -9.007 7.966 -12.723 1.00 88.06 105 ASN A O 1
ATOM 825 N N . TYR A 1 106 ? -9.457 9.134 -10.861 1.00 91.94 106 TYR A N 1
ATOM 826 C CA . TYR A 1 106 ? -9.074 8.053 -9.951 1.00 91.94 106 TYR A CA 1
ATOM 827 C C . TYR A 1 106 ? -10.289 7.340 -9.346 1.00 91.94 106 TYR A C 1
ATOM 829 O O . TYR A 1 106 ? -11.302 7.945 -8.986 1.00 91.94 106 TYR A O 1
ATOM 837 N N . GLN A 1 107 ? -10.176 6.021 -9.199 1.00 94.38 107 GLN A N 1
ATOM 838 C CA . GLN A 1 107 ? -11.167 5.183 -8.529 1.00 94.38 107 GLN A CA 1
ATOM 839 C C . GLN A 1 107 ? -10.467 4.131 -7.671 1.00 94.38 107 GLN A C 1
ATOM 841 O O . GLN A 1 107 ? -9.556 3.460 -8.136 1.00 94.38 107 GLN A O 1
ATOM 846 N N . LEU A 1 108 ? -10.917 3.925 -6.435 1.00 95.50 108 LEU A N 1
ATOM 847 C CA . LEU A 1 108 ? -10.447 2.823 -5.599 1.00 95.50 108 LEU A CA 1
ATOM 848 C C . LEU A 1 108 ? -11.512 1.728 -5.541 1.00 95.50 108 LEU A C 1
ATOM 850 O O . LEU A 1 108 ? -12.634 1.950 -5.091 1.00 95.50 108 LEU A O 1
ATOM 854 N N . ARG A 1 109 ? -11.158 0.521 -5.972 1.00 95.38 109 ARG A N 1
ATOM 855 C CA . ARG A 1 109 ? -12.001 -0.675 -5.892 1.00 95.38 109 ARG A CA 1
ATOM 856 C C . ARG A 1 109 ? -11.488 -1.586 -4.794 1.00 95.38 109 ARG A C 1
ATOM 858 O O . ARG A 1 109 ? -10.326 -1.986 -4.824 1.00 95.38 109 ARG A O 1
ATOM 865 N N . VAL A 1 110 ? -12.345 -1.965 -3.850 1.00 95.88 110 VAL A N 1
ATOM 866 C CA . VAL A 1 110 ? -11.928 -2.728 -2.666 1.00 95.88 110 VAL A CA 1
ATOM 867 C C . VAL A 1 110 ? -12.841 -3.920 -2.416 1.00 95.88 110 VAL A C 1
ATOM 869 O O . VAL A 1 110 ? -14.060 -3.832 -2.529 1.00 95.88 110 VAL A O 1
ATOM 872 N N . ASN A 1 111 ? -12.233 -5.044 -2.047 1.00 94.62 111 ASN A N 1
ATOM 873 C CA . ASN A 1 111 ? -12.901 -6.235 -1.546 1.00 94.62 111 ASN A CA 1
ATOM 874 C C . ASN A 1 111 ? -12.387 -6.579 -0.153 1.00 94.62 111 ASN A C 1
ATOM 876 O O . ASN A 1 111 ? -11.179 -6.692 0.074 1.00 94.62 111 ASN A O 1
ATOM 880 N N . LYS A 1 112 ? -13.320 -6.843 0.756 1.00 94.69 112 LYS A N 1
ATOM 881 C CA . LYS A 1 112 ? -13.038 -7.438 2.055 1.00 94.69 112 LYS A CA 1
ATOM 882 C C . LYS A 1 112 ? -12.954 -8.953 1.896 1.00 94.69 112 LYS A C 1
ATOM 884 O O . LYS A 1 112 ? -13.855 -9.595 1.351 1.00 94.69 112 LYS A O 1
ATOM 889 N N . ILE A 1 113 ? -11.886 -9.566 2.399 1.00 92.12 113 ILE A N 1
ATOM 890 C CA . ILE A 1 113 ? -11.774 -11.028 2.400 1.00 92.12 113 ILE A CA 1
ATOM 891 C C . ILE A 1 113 ? -12.777 -11.582 3.423 1.00 92.12 113 ILE A C 1
ATOM 893 O O . ILE A 1 113 ? -12.594 -11.442 4.630 1.00 92.12 113 ILE A O 1
ATOM 897 N N . LYS A 1 114 ? -13.864 -12.189 2.923 1.00 89.31 114 LYS A N 1
ATOM 898 C CA . LYS A 1 114 ? -15.004 -12.656 3.739 1.00 89.31 114 LYS A CA 1
ATOM 899 C C . LYS A 1 114 ? -14.631 -13.758 4.727 1.00 89.31 114 LYS A C 1
ATOM 901 O O . LYS A 1 114 ? -15.143 -13.769 5.840 1.00 89.31 114 LYS A O 1
ATOM 906 N N . ASP A 1 115 ? -13.755 -14.670 4.313 1.00 88.88 115 ASP A N 1
ATOM 907 C CA . ASP A 1 115 ? -13.203 -15.711 5.177 1.00 88.88 115 ASP A CA 1
ATOM 908 C C . ASP A 1 115 ? -11.681 -15.813 4.972 1.00 88.88 115 ASP A C 1
ATOM 910 O O . ASP A 1 115 ? -11.214 -16.530 4.079 1.00 88.88 115 ASP A O 1
ATOM 914 N N . PRO A 1 116 ? -10.892 -15.085 5.786 1.00 89.44 116 PRO A N 1
ATOM 915 C CA . PRO A 1 116 ? -9.429 -15.127 5.755 1.00 89.44 116 PRO A CA 1
ATOM 916 C C . PRO A 1 116 ? -8.838 -16.531 5.934 1.00 89.44 116 PRO A C 1
ATOM 918 O O . PRO A 1 116 ? -7.726 -16.803 5.469 1.00 89.44 116 PRO A O 1
ATOM 921 N N . LYS A 1 117 ? -9.580 -17.453 6.565 1.00 88.62 117 LYS A N 1
ATOM 922 C CA . LYS A 1 117 ? -9.124 -18.825 6.826 1.00 88.62 117 LYS A CA 1
ATOM 923 C C . LYS A 1 117 ? -8.989 -19.645 5.550 1.00 88.62 117 LYS A C 1
ATOM 925 O O . LYS A 1 117 ? -8.177 -20.563 5.522 1.00 88.62 117 LYS A O 1
ATOM 930 N N . ILE A 1 118 ? -9.732 -19.297 4.496 1.00 88.69 118 ILE A N 1
ATOM 931 C CA . ILE A 1 118 ? -9.648 -19.973 3.193 1.00 88.69 118 ILE A CA 1
ATOM 932 C C . ILE A 1 118 ? -8.263 -19.781 2.571 1.00 88.69 118 ILE A C 1
ATOM 934 O O . ILE A 1 118 ? -7.716 -20.715 1.989 1.00 88.69 118 ILE A O 1
ATOM 938 N N . LEU A 1 119 ? -7.691 -18.580 2.700 1.00 89.62 119 LEU A N 1
ATOM 939 C CA . LEU A 1 119 ? -6.357 -18.288 2.177 1.00 89.62 119 LEU A CA 1
ATOM 940 C C . LEU A 1 119 ? -5.252 -18.785 3.114 1.00 89.62 119 LEU A C 1
ATOM 942 O O . LEU A 1 119 ? -4.164 -19.098 2.648 1.00 89.62 119 LEU A O 1
ATOM 946 N N . GLY A 1 120 ? -5.517 -18.841 4.423 1.00 92.50 120 GLY A N 1
ATOM 947 C CA . GLY A 1 120 ? -4.563 -19.306 5.434 1.00 92.50 120 GLY A CA 1
ATOM 948 C C . GLY A 1 120 ? -3.408 -18.340 5.727 1.00 92.50 120 GLY A C 1
ATOM 949 O O . GLY A 1 120 ? -2.534 -18.689 6.509 1.00 92.50 120 GLY A O 1
ATOM 950 N N . ILE A 1 121 ? -3.402 -17.140 5.129 1.00 95.62 121 ILE A N 1
ATOM 951 C CA . ILE A 1 121 ? -2.308 -16.158 5.251 1.00 95.62 121 ILE A CA 1
ATOM 952 C C . ILE A 1 121 ? -2.267 -15.497 6.636 1.00 95.62 121 ILE A C 1
ATOM 954 O O . ILE A 1 121 ? -1.213 -15.431 7.260 1.00 95.62 121 ILE A O 1
ATOM 958 N N . ASP A 1 122 ? -3.410 -15.009 7.120 1.00 96.88 122 ASP A N 1
ATOM 959 C CA . ASP A 1 122 ? -3.580 -14.512 8.489 1.00 96.88 122 ASP A CA 1
ATOM 960 C C . ASP A 1 122 ? -5.041 -14.744 8.926 1.00 96.88 122 ASP A C 1
ATOM 962 O O . ASP A 1 122 ? -5.918 -13.918 8.655 1.00 96.88 122 ASP A O 1
ATOM 966 N N . PRO A 1 123 ? -5.365 -15.922 9.491 1.00 93.88 123 PRO A N 1
ATOM 967 C CA . PRO A 1 123 ? -6.741 -16.419 9.578 1.00 93.88 123 PRO A CA 1
ATOM 968 C C . PRO A 1 123 ? -7.653 -15.639 10.535 1.00 93.88 123 PRO A C 1
ATOM 970 O O . PRO A 1 123 ? -8.871 -15.807 10.471 1.00 93.88 123 PRO A O 1
ATOM 973 N N . ASN A 1 124 ? -7.085 -14.831 11.433 1.00 94.75 124 ASN A N 1
ATOM 974 C CA . ASN A 1 124 ? -7.822 -14.123 12.486 1.00 94.75 124 ASN A CA 1
ATOM 975 C C . ASN A 1 124 ? -7.806 -12.598 12.309 1.00 94.75 124 ASN A C 1
ATOM 977 O O . ASN A 1 124 ? -8.249 -11.882 13.201 1.00 94.75 124 ASN A O 1
ATOM 981 N N . VAL A 1 125 ? -7.291 -12.110 11.181 1.00 96.44 125 VAL A N 1
ATOM 982 C CA . VAL A 1 125 ? -7.117 -10.684 10.894 1.00 96.44 125 VAL A CA 1
ATOM 983 C C . VAL A 1 125 ? -8.018 -10.282 9.735 1.00 96.44 125 VAL A C 1
ATOM 985 O O . VAL A 1 125 ? -8.186 -11.039 8.774 1.00 96.44 125 VAL A O 1
ATOM 988 N N . THR A 1 126 ? -8.600 -9.085 9.810 1.00 96.88 126 THR A N 1
ATOM 989 C CA . THR A 1 126 ? -9.331 -8.509 8.682 1.00 96.88 126 THR A CA 1
ATOM 990 C C . THR A 1 126 ? -8.363 -8.146 7.565 1.00 96.88 126 THR A C 1
ATOM 992 O O . THR A 1 126 ? -7.332 -7.514 7.796 1.00 96.88 126 THR A O 1
ATOM 995 N N . GLN A 1 127 ? -8.712 -8.520 6.337 1.00 96.62 127 GLN A N 1
ATOM 996 C CA . GLN A 1 127 ? -7.876 -8.266 5.173 1.00 96.62 127 GLN A CA 1
ATOM 997 C C . GLN A 1 127 ? -8.693 -7.635 4.053 1.00 96.62 127 GLN A C 1
ATOM 999 O O . GLN A 1 127 ? -9.843 -8.023 3.811 1.00 96.62 127 GLN A O 1
ATOM 1004 N N . TYR A 1 128 ? -8.062 -6.712 3.337 1.00 97.00 128 TYR A N 1
ATOM 1005 C CA . TYR A 1 128 ? -8.638 -6.048 2.176 1.00 97.00 128 TYR A CA 1
ATOM 1006 C C . TYR A 1 128 ? -7.705 -6.213 0.984 1.00 97.00 128 TYR A C 1
ATOM 1008 O O . TYR A 1 128 ? -6.490 -6.138 1.125 1.00 97.00 128 TYR A O 1
ATOM 1016 N N . THR A 1 129 ? -8.277 -6.442 -0.190 1.00 96.25 129 THR A N 1
ATOM 1017 C CA . THR A 1 129 ? -7.541 -6.459 -1.460 1.00 96.25 129 THR A CA 1
ATOM 1018 C C . THR A 1 129 ? -8.277 -5.597 -2.456 1.00 96.25 129 THR A C 1
ATOM 1020 O O . THR A 1 129 ? -9.506 -5.506 -2.411 1.00 96.25 129 THR A O 1
ATOM 1023 N N . GLY A 1 130 ? -7.557 -4.976 -3.373 1.00 95.12 130 GLY A N 1
ATOM 1024 C CA . GLY A 1 130 ? -8.202 -4.061 -4.291 1.00 95.12 130 GLY A CA 1
ATOM 1025 C C . GLY A 1 130 ? -7.272 -3.499 -5.337 1.00 95.12 130 GLY A C 1
ATOM 1026 O O . GLY A 1 130 ? -6.133 -3.946 -5.474 1.00 95.12 130 GLY A O 1
ATOM 1027 N N . TYR A 1 131 ? -7.802 -2.528 -6.069 1.00 94.44 131 TYR A N 1
ATOM 1028 C CA . TYR A 1 131 ? -7.077 -1.782 -7.080 1.00 94.44 131 TYR A CA 1
ATOM 1029 C C . TYR A 1 131 ? -7.337 -0.288 -6.928 1.00 94.44 131 TYR A C 1
ATOM 1031 O O . TYR A 1 131 ? -8.479 0.110 -6.708 1.00 94.44 131 TYR A O 1
ATOM 1039 N N . LEU A 1 132 ? -6.294 0.524 -7.087 1.00 93.56 132 LEU A N 1
ATOM 1040 C CA . LEU A 1 132 ? -6.448 1.901 -7.545 1.00 93.56 132 LEU A CA 1
ATOM 1041 C C . LEU A 1 132 ? -6.473 1.899 -9.068 1.00 93.56 132 LEU A C 1
ATOM 1043 O O . LEU A 1 132 ? -5.555 1.371 -9.691 1.00 93.56 132 LEU A O 1
ATOM 1047 N N . ASP A 1 133 ? -7.469 2.536 -9.651 1.00 91.19 133 ASP A N 1
ATOM 1048 C CA . ASP A 1 133 ? -7.607 2.717 -11.083 1.00 91.19 133 ASP A CA 1
ATOM 1049 C C . ASP A 1 133 ? -7.353 4.173 -11.460 1.00 91.19 133 ASP A C 1
ATOM 1051 O O . ASP A 1 133 ? -7.854 5.079 -10.795 1.00 91.19 133 ASP A O 1
ATOM 1055 N N . VAL A 1 134 ? -6.601 4.367 -12.540 1.00 88.50 134 VAL A N 1
ATOM 1056 C CA . VAL A 1 134 ? -6.413 5.650 -13.227 1.00 88.50 134 VAL A CA 1
ATOM 1057 C C . VAL A 1 134 ? -7.108 5.505 -14.578 1.00 88.50 134 VAL A C 1
ATOM 1059 O O . VAL A 1 134 ? -6.585 4.844 -15.479 1.00 88.50 134 VAL A O 1
ATOM 1062 N N . GLU A 1 135 ? -8.349 5.989 -14.664 1.00 83.94 135 GLU A N 1
ATOM 1063 C CA . GLU A 1 135 ? -9.308 5.636 -15.723 1.00 83.94 135 GLU A CA 1
ATOM 1064 C C . GLU A 1 135 ? -8.848 6.094 -17.119 1.00 83.94 135 GLU A C 1
ATOM 1066 O O . GLU A 1 135 ? -9.048 5.377 -18.099 1.00 83.94 135 GLU A O 1
ATOM 1071 N N . ASP A 1 136 ? -8.219 7.264 -17.220 1.00 83.38 136 ASP A N 1
ATOM 1072 C CA . ASP A 1 136 ? -7.736 7.858 -18.474 1.00 83.38 136 ASP A CA 1
ATOM 1073 C C . ASP A 1 136 ? -6.404 7.268 -18.965 1.00 83.38 136 ASP A C 1
ATOM 1075 O O . ASP A 1 136 ? -6.141 7.252 -20.169 1.00 83.38 136 ASP A O 1
ATOM 1079 N N . GLU A 1 137 ? -5.587 6.746 -18.051 1.00 79.00 137 GLU A N 1
ATOM 1080 C CA . GLU A 1 137 ? -4.288 6.135 -18.352 1.00 79.00 137 GLU A CA 1
ATOM 1081 C C . GLU A 1 137 ? -4.326 4.595 -18.424 1.00 79.00 137 GLU A C 1
ATOM 1083 O O . GLU A 1 137 ? -3.311 3.967 -18.737 1.00 79.00 137 GLU A O 1
ATOM 1088 N N . ASP A 1 138 ? -5.484 3.973 -18.166 1.00 85.00 138 ASP A N 1
ATOM 1089 C CA . ASP A 1 138 ? -5.655 2.511 -18.117 1.00 85.00 138 ASP A CA 1
ATOM 1090 C C . ASP A 1 138 ? -4.656 1.854 -17.145 1.00 85.00 138 ASP A C 1
ATOM 1092 O O . ASP A 1 138 ? -4.014 0.853 -17.464 1.00 85.00 138 ASP A O 1
ATOM 1096 N N . LYS A 1 139 ? -4.454 2.449 -15.962 1.00 86.06 139 LYS A N 1
ATOM 1097 C CA . LYS A 1 139 ? -3.574 1.891 -14.921 1.00 86.06 139 LYS A CA 1
ATOM 1098 C C . LYS A 1 139 ? -4.395 1.296 -13.791 1.00 86.06 139 LYS A C 1
ATOM 1100 O O . LYS A 1 139 ? -5.340 1.915 -13.319 1.00 86.06 139 LYS A O 1
ATOM 1105 N N . HIS A 1 140 ? -3.966 0.137 -13.303 1.00 89.38 140 HIS A N 1
ATOM 1106 C CA . HIS A 1 140 ? -4.593 -0.558 -12.185 1.00 89.38 140 HIS A CA 1
ATOM 1107 C C . HIS A 1 140 ? -3.520 -1.008 -11.187 1.00 89.38 140 HIS A C 1
ATOM 1109 O O . HIS A 1 140 ? -2.768 -1.940 -11.477 1.00 89.38 140 HIS A O 1
ATOM 1115 N N . PHE A 1 141 ? -3.429 -0.367 -10.020 1.00 91.12 141 PHE A N 1
ATOM 1116 C CA . PHE A 1 141 ? -2.459 -0.686 -8.969 1.00 91.12 141 PHE A CA 1
ATOM 1117 C C . PHE A 1 141 ? -3.070 -1.591 -7.909 1.00 91.12 141 PHE A C 1
ATOM 1119 O O . PHE A 1 141 ? -3.965 -1.174 -7.182 1.00 91.12 141 PHE A O 1
ATOM 1126 N N . PHE A 1 142 ? -2.577 -2.819 -7.801 1.00 95.06 142 PHE A N 1
ATOM 1127 C CA . PHE A 1 142 ? -3.025 -3.775 -6.804 1.00 95.06 142 PHE A CA 1
ATOM 1128 C C . PHE A 1 142 ? -2.477 -3.450 -5.412 1.00 95.06 142 PHE A C 1
ATOM 1130 O O . PHE A 1 142 ? -1.296 -3.133 -5.254 1.00 95.06 142 PHE A O 1
ATOM 1137 N N . PHE A 1 143 ? -3.314 -3.635 -4.392 1.00 97.56 143 PHE A N 1
ATOM 1138 C CA . PHE A 1 143 ? -2.885 -3.607 -2.999 1.00 97.56 143 PHE A CA 1
ATOM 1139 C C . PHE A 1 143 ? -3.486 -4.755 -2.181 1.00 97.56 143 PHE A C 1
ATOM 1141 O O . PHE A 1 143 ? -4.563 -5.279 -2.491 1.00 97.56 143 PHE A O 1
ATOM 1148 N N . TRP A 1 144 ? -2.802 -5.098 -1.090 1.00 98.06 144 TRP A N 1
ATOM 1149 C CA . TRP A 1 144 ? -3.299 -6.005 -0.057 1.00 98.06 144 TRP A CA 1
ATOM 1150 C C . TRP A 1 144 ? -2.996 -5.440 1.332 1.00 98.06 144 TRP A C 1
ATOM 1152 O O . TRP A 1 144 ? -1.839 -5.209 1.681 1.00 98.06 144 TRP A O 1
ATOM 1162 N N . THR A 1 145 ? -4.040 -5.233 2.125 1.00 98.31 145 THR A N 1
ATOM 1163 C CA . THR A 1 145 ? -3.973 -4.708 3.490 1.00 98.31 145 THR A CA 1
ATOM 1164 C C . THR A 1 145 ? -4.264 -5.796 4.518 1.00 98.31 145 THR A C 1
ATOM 1166 O O . THR A 1 145 ? -5.195 -6.588 4.340 1.00 98.31 145 THR A O 1
ATOM 1169 N N . PHE A 1 146 ? -3.516 -5.777 5.620 1.00 98.38 146 PHE A N 1
ATOM 1170 C CA . PHE A 1 146 ? -3.737 -6.588 6.816 1.00 98.38 146 PHE A CA 1
ATOM 1171 C C . PHE A 1 146 ? -3.873 -5.663 8.019 1.00 98.38 146 PHE A C 1
ATOM 1173 O O . PHE A 1 146 ? -2.964 -4.878 8.285 1.00 98.38 146 PHE A O 1
ATOM 1180 N N . GLU A 1 147 ? -4.986 -5.756 8.746 1.00 98.12 147 GLU A N 1
ATOM 1181 C CA . GLU A 1 147 ? -5.144 -5.037 10.012 1.00 98.12 147 GLU A CA 1
ATOM 1182 C C . GLU A 1 147 ? -4.102 -5.482 11.053 1.00 98.12 147 GLU A C 1
ATOM 1184 O O . GLU A 1 147 ? -3.569 -6.600 11.000 1.00 98.12 147 GLU A O 1
ATOM 1189 N N . SER A 1 148 ? -3.821 -4.596 12.013 1.00 98.25 148 SER A N 1
ATOM 1190 C CA . SER A 1 148 ? -3.009 -4.947 13.178 1.00 98.25 148 SER A CA 1
ATOM 1191 C C . SER A 1 148 ? -3.606 -6.140 13.927 1.00 98.25 148 SER A C 1
ATOM 1193 O O . SER A 1 148 ? -4.808 -6.189 14.194 1.00 98.25 148 SER A O 1
ATOM 1195 N N . ARG A 1 149 ? -2.748 -7.084 14.326 1.00 98.19 149 ARG A N 1
ATOM 1196 C CA . ARG A 1 149 ? -3.095 -8.205 15.215 1.00 98.19 149 ARG A CA 1
ATOM 1197 C C . ARG A 1 149 ? -3.377 -7.756 16.651 1.00 98.19 149 ARG A C 1
ATOM 1199 O O . ARG A 1 149 ? -3.949 -8.536 17.411 1.00 98.19 149 ARG A O 1
ATOM 1206 N N . ASN A 1 150 ? -2.939 -6.556 17.030 1.00 97.81 150 ASN A N 1
ATOM 1207 C CA . ASN A 1 150 ? -3.105 -6.008 18.372 1.00 97.81 150 ASN A CA 1
ATOM 1208 C C . ASN A 1 150 ? -4.369 -5.136 18.470 1.00 97.81 150 ASN A C 1
ATOM 1210 O O . ASN A 1 150 ? -5.435 -5.654 18.796 1.00 97.81 150 ASN A O 1
ATOM 1214 N N . ASP A 1 151 ? -4.278 -3.836 18.188 1.00 96.31 151 ASP A N 1
ATOM 1215 C CA . ASP A 1 151 ? -5.414 -2.916 18.241 1.00 96.31 151 ASP A CA 1
ATOM 1216 C C . ASP A 1 151 ? -5.440 -2.057 16.966 1.00 96.31 151 ASP A C 1
ATOM 1218 O O . ASP A 1 151 ? -4.848 -0.975 16.937 1.00 96.31 151 ASP A O 1
ATOM 1222 N N . PRO A 1 152 ? -6.130 -2.495 15.894 1.00 95.69 152 PRO A N 1
ATOM 1223 C CA . PRO A 1 152 ? -6.153 -1.774 14.618 1.00 95.69 152 PRO A CA 1
ATOM 1224 C C . PRO A 1 152 ? -6.825 -0.396 14.700 1.00 95.69 152 PRO A C 1
ATOM 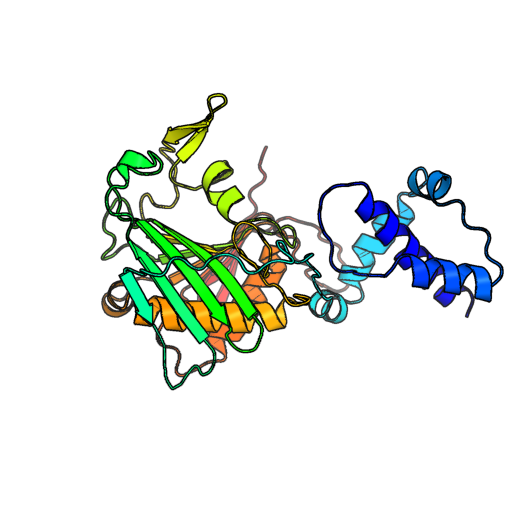1226 O O . PRO A 1 152 ? -6.768 0.365 13.739 1.00 95.69 152 PRO A O 1
ATOM 1229 N N . ALA A 1 153 ? -7.460 -0.061 15.830 1.00 93.69 153 ALA A N 1
ATOM 1230 C CA . ALA A 1 153 ? -8.015 1.258 16.102 1.00 93.69 153 ALA A CA 1
ATOM 1231 C C . ALA A 1 153 ? -7.006 2.239 16.729 1.00 93.69 153 ALA A C 1
ATOM 1233 O O . ALA A 1 153 ? -7.349 3.404 16.911 1.00 93.69 153 ALA A O 1
ATOM 1234 N N . LYS A 1 154 ? -5.815 1.783 17.127 1.00 94.44 154 LYS A N 1
ATOM 1235 C CA . LYS A 1 154 ? -4.796 2.615 17.792 1.00 94.44 154 LYS A CA 1
ATOM 1236 C C . LYS A 1 154 ? -3.417 2.469 17.182 1.00 94.44 154 LYS A C 1
ATOM 1238 O O . LYS A 1 154 ? -2.657 3.429 17.170 1.00 94.44 154 LYS A O 1
ATOM 1243 N N . ASP A 1 155 ? -3.096 1.270 16.724 1.00 97.62 155 ASP A N 1
ATOM 1244 C CA . ASP A 1 155 ? -1.806 0.967 16.131 1.00 97.62 155 ASP A CA 1
ATOM 1245 C C . ASP A 1 155 ? -1.619 1.723 14.801 1.00 97.62 155 ASP A C 1
ATOM 1247 O O . ASP A 1 155 ? -2.602 1.974 14.101 1.00 97.62 155 ASP A O 1
ATOM 1251 N N . PRO A 1 156 ? -0.384 2.090 14.423 1.00 97.94 156 PRO A N 1
ATOM 1252 C CA . PRO A 1 156 ? -0.122 2.873 13.219 1.00 97.94 156 PRO A CA 1
ATOM 1253 C C . PRO A 1 156 ? -0.471 2.129 11.923 1.00 97.94 156 PRO A C 1
ATOM 1255 O O . PRO A 1 156 ? -0.588 0.900 11.887 1.00 97.94 156 PRO A O 1
ATOM 1258 N N . VAL A 1 157 ? -0.573 2.884 10.830 1.00 98.38 157 VAL A N 1
ATOM 1259 C CA . VAL A 1 157 ? -0.681 2.356 9.465 1.00 98.38 157 VAL A CA 1
ATOM 1260 C C . VAL A 1 157 ? 0.668 2.465 8.759 1.00 98.38 157 VAL A C 1
ATOM 1262 O O . VAL A 1 157 ? 1.333 3.497 8.813 1.00 98.38 157 VAL A O 1
ATOM 1265 N N . ILE A 1 158 ? 1.077 1.405 8.065 1.00 98.44 158 ILE A N 1
ATOM 1266 C CA . ILE A 1 158 ? 2.336 1.356 7.317 1.00 98.44 158 ILE A CA 1
ATOM 1267 C C . ILE A 1 158 ? 2.045 1.011 5.858 1.00 98.44 158 ILE A C 1
ATOM 1269 O O . ILE A 1 158 ? 1.512 -0.058 5.569 1.00 98.44 158 ILE A O 1
ATOM 1273 N N . LEU A 1 159 ? 2.453 1.876 4.931 1.00 98.50 159 LEU A N 1
ATOM 1274 C CA . LEU A 1 159 ? 2.590 1.518 3.519 1.00 98.50 159 LEU A CA 1
ATOM 1275 C C . LEU A 1 159 ? 3.962 0.873 3.300 1.00 98.50 159 LEU A C 1
ATOM 1277 O O . LEU A 1 159 ? 4.977 1.510 3.565 1.00 98.50 159 LEU A O 1
ATOM 1281 N N . TRP A 1 160 ? 3.999 -0.358 2.794 1.00 98.25 160 TRP A N 1
ATOM 1282 C CA . TRP A 1 160 ? 5.227 -1.066 2.433 1.00 98.25 160 TRP A CA 1
ATOM 1283 C C . TRP A 1 160 ? 5.457 -1.088 0.918 1.00 98.25 160 TRP A C 1
ATOM 1285 O O . TRP A 1 160 ? 4.558 -1.446 0.149 1.00 98.25 160 TRP A O 1
ATOM 1295 N N . LEU A 1 161 ? 6.689 -0.766 0.509 1.00 95.25 161 LEU A N 1
ATOM 1296 C CA . LEU A 1 161 ? 7.137 -0.738 -0.883 1.00 95.25 161 LEU A CA 1
ATOM 1297 C C . LEU A 1 161 ? 8.436 -1.537 -1.071 1.00 95.25 161 LEU A C 1
ATOM 1299 O O . LEU A 1 161 ? 9.493 -1.151 -0.566 1.00 95.25 161 LEU A O 1
ATOM 1303 N N . ASN A 1 162 ? 8.401 -2.600 -1.873 1.00 89.00 162 ASN A N 1
ATOM 1304 C CA . ASN A 1 162 ? 9.639 -3.209 -2.369 1.00 89.00 162 ASN A CA 1
ATOM 1305 C C . ASN A 1 162 ? 10.266 -2.366 -3.500 1.00 89.00 162 ASN A C 1
ATOM 1307 O O . ASN A 1 162 ? 9.629 -1.514 -4.123 1.00 89.00 162 ASN A O 1
ATOM 1311 N N . GLY A 1 163 ? 11.558 -2.598 -3.747 1.00 82.50 163 GLY A N 1
ATOM 1312 C CA . GLY A 1 163 ? 12.351 -1.876 -4.743 1.00 82.50 163 GLY A CA 1
ATOM 1313 C C . GLY A 1 163 ? 12.377 -2.522 -6.137 1.00 82.50 163 GLY A C 1
ATOM 1314 O O . GLY A 1 163 ? 11.361 -2.659 -6.817 1.00 82.50 163 GLY A O 1
ATOM 1315 N N . GLY A 1 164 ? 13.584 -2.860 -6.605 1.00 73.56 164 GLY A N 1
ATOM 1316 C CA . GLY A 1 164 ? 13.849 -3.398 -7.946 1.00 73.56 164 GLY A CA 1
ATOM 1317 C C . GLY A 1 164 ? 14.722 -2.463 -8.795 1.00 73.56 164 GLY A C 1
ATOM 1318 O O . GLY A 1 164 ? 15.945 -2.631 -8.762 1.00 73.56 164 GLY A O 1
ATOM 1319 N N . PRO A 1 165 ? 14.157 -1.482 -9.534 1.00 68.69 165 PRO A N 1
ATOM 1320 C CA . PRO A 1 165 ? 12.733 -1.133 -9.672 1.00 68.69 165 PRO A CA 1
ATOM 1321 C C . PRO A 1 165 ? 11.901 -2.233 -10.354 1.00 68.69 165 PRO A C 1
ATOM 1323 O O . PRO A 1 165 ? 12.432 -2.982 -11.169 1.00 68.69 165 PRO A O 1
ATOM 1326 N N . GLY A 1 166 ? 10.604 -2.328 -10.035 1.00 69.00 166 GLY A N 1
ATOM 1327 C CA . GLY A 1 166 ? 9.675 -3.261 -10.689 1.00 69.00 166 GLY A CA 1
ATOM 1328 C C . GLY A 1 166 ? 9.431 -4.594 -9.964 1.00 69.00 166 GLY A C 1
ATOM 1329 O O . GLY A 1 166 ? 8.827 -5.499 -10.543 1.00 69.00 166 GLY A O 1
ATOM 1330 N N . CYS A 1 167 ? 9.893 -4.742 -8.720 1.00 79.12 167 CYS A N 1
ATOM 1331 C CA . CYS A 1 167 ? 9.590 -5.913 -7.897 1.00 79.12 167 CYS A CA 1
ATOM 1332 C C . CYS A 1 167 ? 8.254 -5.732 -7.167 1.00 79.12 167 CYS A C 1
ATOM 1334 O O . CYS A 1 167 ? 7.951 -4.651 -6.675 1.00 79.12 167 CYS A O 1
ATOM 1336 N N . SER A 1 168 ? 7.466 -6.805 -7.071 1.00 88.44 168 SER A N 1
ATOM 1337 C CA . SER A 1 168 ? 6.189 -6.791 -6.346 1.00 88.44 168 SER A CA 1
ATOM 1338 C C . SER A 1 168 ? 6.401 -6.622 -4.849 1.00 88.44 168 SER A C 1
ATOM 1340 O O . SER A 1 168 ? 7.267 -7.288 -4.275 1.00 88.44 168 SER A O 1
ATOM 1342 N N . SER A 1 169 ? 5.550 -5.817 -4.212 1.00 95.19 169 SER A N 1
ATOM 1343 C CA . SER A 1 169 ? 5.532 -5.667 -2.754 1.00 95.19 169 SER A CA 1
ATOM 1344 C C . SER A 1 169 ? 5.001 -6.910 -2.036 1.00 95.19 169 SER A C 1
ATOM 1346 O O . SER A 1 169 ? 5.188 -7.072 -0.832 1.00 95.19 169 SER A O 1
ATOM 1348 N N . LEU A 1 170 ? 4.408 -7.855 -2.775 1.00 94.25 170 LEU A N 1
ATOM 1349 C CA . LEU A 1 170 ? 4.090 -9.183 -2.251 1.00 94.25 170 LEU A CA 1
ATOM 1350 C C . LEU A 1 170 ? 5.343 -10.025 -1.983 1.00 94.25 170 LEU A C 1
ATOM 1352 O O . LEU A 1 170 ? 5.260 -11.013 -1.256 1.00 94.25 170 LEU A O 1
ATOM 1356 N N . THR A 1 171 ? 6.502 -9.621 -2.514 1.00 90.56 171 THR A N 1
ATOM 1357 C CA . THR A 1 171 ? 7.796 -10.182 -2.104 1.00 90.56 171 THR A CA 1
ATOM 1358 C C . THR A 1 171 ? 8.019 -9.915 -0.619 1.00 90.56 171 THR A C 1
ATOM 1360 O O . THR A 1 171 ? 8.183 -10.864 0.140 1.00 90.56 171 THR A O 1
ATOM 1363 N N . GLY A 1 172 ? 7.896 -8.663 -0.171 1.00 91.06 172 GLY A N 1
ATOM 1364 C CA . GLY A 1 172 ? 8.006 -8.329 1.247 1.00 91.06 172 GLY A CA 1
ATOM 1365 C C . GLY A 1 172 ? 6.920 -8.971 2.103 1.00 91.06 172 GLY A C 1
ATOM 1366 O O . GLY A 1 172 ? 7.188 -9.394 3.229 1.00 91.06 172 GLY A O 1
ATOM 1367 N N . LEU A 1 173 ? 5.713 -9.143 1.554 1.00 96.19 173 LEU A N 1
ATOM 1368 C CA . LEU A 1 173 ? 4.636 -9.863 2.232 1.00 96.19 173 LEU A CA 1
ATOM 1369 C C . LEU A 1 173 ? 5.029 -11.326 2.508 1.00 96.19 173 LEU A C 1
ATOM 1371 O O . LEU A 1 173 ? 5.020 -11.753 3.659 1.00 96.19 173 LEU A O 1
ATOM 1375 N N . PHE A 1 174 ? 5.389 -12.102 1.484 1.00 95.62 174 PHE A N 1
ATOM 1376 C CA . PHE A 1 174 ? 5.583 -13.552 1.632 1.00 95.62 174 PHE A CA 1
ATOM 1377 C C . PHE A 1 174 ? 7.017 -13.984 1.955 1.00 95.62 174 PHE A C 1
ATOM 1379 O O . PHE A 1 174 ? 7.242 -15.159 2.251 1.00 95.62 174 PHE A O 1
ATOM 1386 N N . PHE A 1 175 ? 7.997 -13.087 1.871 1.00 90.06 175 PHE A N 1
ATOM 1387 C CA . PHE A 1 175 ? 9.407 -13.444 2.033 1.00 90.06 175 PHE A CA 1
ATOM 1388 C C . PHE A 1 175 ? 10.110 -12.710 3.176 1.00 90.06 175 PHE A C 1
ATOM 1390 O O . PHE A 1 175 ? 11.107 -13.218 3.682 1.00 90.06 175 PHE A O 1
ATOM 1397 N N . GLU A 1 176 ? 9.594 -11.561 3.617 1.00 91.75 176 GLU A N 1
ATOM 1398 C CA . GLU A 1 176 ? 10.306 -10.707 4.573 1.00 91.75 176 GLU A CA 1
ATOM 1399 C C . GLU A 1 176 ? 9.520 -10.504 5.873 1.00 91.75 176 GLU A C 1
ATOM 1401 O O . GLU A 1 176 ? 9.903 -11.014 6.926 1.00 91.75 176 GLU A O 1
ATOM 1406 N N . LEU A 1 177 ? 8.415 -9.758 5.812 1.00 96.31 177 LEU A N 1
ATOM 1407 C CA . LEU A 1 177 ? 7.789 -9.147 6.991 1.00 96.31 177 LEU A CA 1
ATOM 1408 C C . LEU A 1 177 ? 6.273 -9.321 7.073 1.00 96.31 177 LEU A C 1
ATOM 1410 O O . LEU A 1 177 ? 5.657 -8.920 8.065 1.00 96.31 177 LEU A O 1
ATOM 1414 N N . GLY A 1 178 ? 5.645 -9.913 6.060 1.00 97.56 178 GLY A N 1
ATOM 1415 C CA . GLY A 1 178 ? 4.213 -10.173 6.095 1.00 97.56 178 GLY A CA 1
ATOM 1416 C C . GLY A 1 178 ? 3.827 -11.334 7.019 1.00 97.56 178 GLY A C 1
ATOM 1417 O O . GLY A 1 178 ? 4.677 -11.967 7.656 1.00 97.56 178 GLY A O 1
ATOM 1418 N N . PRO A 1 179 ? 2.515 -11.579 7.148 1.00 97.94 179 PRO A N 1
ATOM 1419 C CA . PRO A 1 179 ? 1.935 -12.435 8.184 1.00 97.94 179 PRO A CA 1
ATOM 1420 C C . PRO A 1 179 ? 2.215 -13.925 8.011 1.00 97.94 179 PRO A C 1
ATOM 1422 O O . PRO A 1 179 ? 2.123 -14.665 8.992 1.00 97.94 179 PRO A O 1
ATOM 1425 N N . SER A 1 180 ? 2.563 -14.350 6.797 1.00 97.56 180 SER A N 1
ATOM 1426 C CA . SER A 1 180 ? 2.953 -15.716 6.466 1.00 97.56 180 SER A CA 1
ATOM 1427 C C . SER A 1 180 ? 3.967 -15.719 5.332 1.00 97.56 180 SER A C 1
ATOM 1429 O O . SER A 1 180 ? 3.870 -14.902 4.420 1.00 97.56 180 SER A O 1
ATOM 1431 N N . SER A 1 181 ? 4.869 -16.695 5.348 1.00 94.12 181 SER A N 1
ATOM 1432 C CA . SER A 1 181 ? 5.647 -17.089 4.176 1.00 94.12 181 SER A CA 1
ATOM 1433 C C . SER A 1 181 ? 4.979 -18.240 3.427 1.00 94.12 181 SER A C 1
ATOM 1435 O O . SER A 1 181 ? 3.973 -18.782 3.885 1.00 94.12 181 SER A O 1
ATOM 1437 N N . ILE A 1 182 ? 5.505 -18.611 2.257 1.00 91.62 182 ILE A N 1
ATOM 1438 C CA . ILE A 1 182 ? 5.006 -19.754 1.479 1.00 91.62 182 ILE A CA 1
ATOM 1439 C C . ILE A 1 182 ? 6.017 -20.902 1.541 1.00 91.62 182 ILE A C 1
ATOM 1441 O O . ILE A 1 182 ? 7.173 -20.750 1.148 1.00 91.62 182 ILE A O 1
ATOM 1445 N N . GLY A 1 183 ? 5.571 -22.053 2.045 1.00 84.19 183 GLY A N 1
ATOM 1446 C CA . GLY A 1 183 ? 6.370 -23.266 2.171 1.00 84.19 183 GLY A CA 1
ATOM 1447 C C . GLY A 1 183 ? 6.600 -24.006 0.846 1.00 84.19 183 GLY A C 1
ATOM 1448 O O . GLY A 1 183 ? 5.959 -23.703 -0.165 1.00 84.19 183 GLY A O 1
ATOM 1449 N N . PRO A 1 184 ? 7.476 -25.031 0.835 1.00 91.50 184 PRO A N 1
ATOM 1450 C CA . PRO A 1 184 ? 7.755 -25.838 -0.360 1.00 91.50 184 PRO A CA 1
ATOM 1451 C C . PRO A 1 184 ? 6.531 -26.569 -0.934 1.00 91.50 184 PRO A C 1
ATOM 1453 O O . PRO A 1 184 ? 6.507 -26.914 -2.111 1.00 91.50 184 PRO A O 1
ATOM 1456 N N . ASP A 1 185 ? 5.515 -26.810 -0.108 1.00 93.25 185 ASP A N 1
ATOM 1457 C CA . ASP A 1 185 ? 4.227 -27.413 -0.461 1.00 93.25 185 ASP A CA 1
ATOM 1458 C C . ASP A 1 185 ? 3.181 -26.381 -0.924 1.00 93.25 185 ASP A C 1
ATOM 1460 O O . ASP A 1 185 ? 2.000 -26.707 -1.076 1.00 93.25 185 ASP A O 1
ATOM 1464 N N . LEU A 1 186 ? 3.614 -25.134 -1.152 1.00 91.19 186 LEU A N 1
ATOM 1465 C CA . LEU A 1 186 ? 2.779 -23.985 -1.497 1.00 91.19 186 LEU A CA 1
ATOM 1466 C C . LEU A 1 186 ? 1.706 -23.689 -0.441 1.00 91.19 186 LEU A C 1
ATOM 1468 O O . LEU A 1 186 ? 0.631 -23.173 -0.764 1.00 91.19 186 LEU A O 1
ATOM 1472 N N . LYS A 1 187 ? 1.977 -24.025 0.826 1.00 93.19 187 LYS A N 1
ATOM 1473 C CA . LYS A 1 187 ? 1.109 -23.680 1.952 1.00 93.19 187 LYS A CA 1
ATOM 1474 C C . LYS A 1 187 ? 1.643 -22.475 2.723 1.00 93.19 187 LYS A C 1
ATOM 1476 O O . LYS A 1 187 ? 2.858 -22.326 2.849 1.00 93.19 187 LYS A O 1
ATOM 1481 N N . PRO A 1 188 ? 0.754 -21.618 3.252 1.00 95.44 188 PRO A N 1
ATOM 1482 C CA . PRO A 1 188 ? 1.167 -20.521 4.112 1.00 95.44 188 PRO A CA 1
ATOM 1483 C C . PRO A 1 188 ? 1.760 -21.050 5.419 1.00 95.44 188 PRO A C 1
ATOM 1485 O O . PRO A 1 188 ? 1.193 -21.946 6.048 1.00 95.44 188 PRO A O 1
ATOM 1488 N N . ILE A 1 189 ? 2.880 -20.474 5.838 1.00 96.25 189 ILE A N 1
ATOM 1489 C CA . ILE A 1 189 ? 3.532 -20.736 7.118 1.00 96.25 189 ILE A CA 1
ATOM 1490 C C . ILE A 1 189 ? 3.515 -19.432 7.909 1.00 96.25 189 ILE A C 1
ATOM 1492 O O . ILE A 1 189 ? 4.142 -18.454 7.506 1.00 96.25 189 ILE A O 1
ATOM 1496 N N . GLY A 1 190 ? 2.799 -19.422 9.035 1.00 97.38 190 GLY A N 1
ATOM 1497 C CA . GLY A 1 190 ? 2.626 -18.229 9.862 1.00 97.38 190 GLY A CA 1
ATOM 1498 C C . GLY A 1 190 ? 3.955 -17.628 10.324 1.00 97.38 190 GLY A C 1
ATOM 1499 O O . GLY A 1 190 ? 4.817 -18.331 10.851 1.00 97.38 190 GLY A O 1
ATOM 1500 N N . ASN A 1 191 ? 4.091 -16.314 10.163 1.00 96.88 191 ASN A N 1
ATOM 1501 C CA . ASN A 1 191 ? 5.235 -15.542 10.625 1.00 96.88 191 ASN A CA 1
ATOM 1502 C C . ASN A 1 191 ? 4.934 -14.920 12.006 1.00 96.88 191 ASN A C 1
ATOM 1504 O O . ASN A 1 191 ? 4.086 -14.018 12.103 1.00 96.88 191 ASN A O 1
ATOM 1508 N N . PRO A 1 192 ? 5.613 -15.356 13.086 1.00 96.62 192 PRO A N 1
ATOM 1509 C CA . PRO A 1 192 ? 5.434 -14.775 14.416 1.00 96.62 192 PRO A CA 1
ATOM 1510 C C . PRO A 1 192 ? 6.046 -13.371 14.551 1.00 96.62 192 PRO A C 1
ATOM 1512 O O . PRO A 1 192 ? 5.734 -12.678 15.512 1.00 96.62 192 PRO A O 1
ATOM 1515 N N . TYR A 1 193 ? 6.884 -12.942 13.602 1.00 96.25 193 TYR A N 1
ATOM 1516 C CA . TYR A 1 193 ? 7.568 -11.644 13.603 1.00 96.25 193 TYR A CA 1
ATOM 1517 C C . TYR A 1 193 ? 7.018 -10.682 12.546 1.00 96.25 193 TYR A C 1
ATOM 1519 O O . TYR A 1 193 ? 7.708 -9.754 12.125 1.00 96.25 193 TYR A O 1
ATOM 1527 N N . SER A 1 194 ? 5.789 -10.913 12.080 1.00 98.06 194 SER A N 1
ATOM 1528 C CA . SER A 1 194 ? 5.200 -10.051 11.063 1.00 98.06 194 SER A CA 1
ATOM 1529 C C . SER A 1 194 ? 5.031 -8.621 11.563 1.00 98.06 194 SER A C 1
ATOM 1531 O O . SER A 1 194 ? 4.647 -8.392 12.713 1.00 98.06 194 SER A O 1
ATOM 1533 N N . TRP A 1 195 ? 5.255 -7.655 10.676 1.00 98.38 195 TRP A N 1
ATOM 1534 C CA . TRP A 1 195 ? 5.059 -6.240 10.977 1.00 98.38 195 TRP A CA 1
ATOM 1535 C C . TRP A 1 195 ? 3.603 -5.886 11.275 1.00 98.38 195 TRP A C 1
ATOM 1537 O O . TRP A 1 195 ? 3.369 -4.915 11.989 1.00 98.38 195 TRP A O 1
ATOM 1547 N N . ASN A 1 196 ? 2.628 -6.704 10.850 1.00 98.50 196 ASN A N 1
ATOM 1548 C CA . ASN A 1 196 ? 1.239 -6.491 11.258 1.00 98.50 196 ASN A CA 1
ATOM 1549 C C . ASN A 1 196 ? 0.944 -6.913 12.709 1.00 98.50 196 ASN A C 1
ATOM 1551 O O . ASN A 1 196 ? -0.208 -6.906 13.129 1.00 98.50 196 ASN A O 1
ATOM 1555 N N . SER A 1 197 ? 1.955 -7.276 13.506 1.00 98.44 197 SER A N 1
ATOM 1556 C CA . SER A 1 197 ? 1.764 -7.575 14.932 1.00 98.44 197 SER A CA 1
ATOM 1557 C C . SER A 1 197 ? 1.285 -6.357 15.732 1.00 98.44 197 SER A C 1
ATOM 1559 O O . SER A 1 197 ? 0.515 -6.521 16.675 1.00 98.44 197 SER A O 1
ATOM 1561 N N . ASN A 1 198 ? 1.715 -5.151 15.341 1.00 98.00 198 ASN A N 1
ATOM 1562 C CA . ASN A 1 198 ? 1.417 -3.884 16.021 1.00 98.00 198 ASN A CA 1
ATOM 1563 C C . ASN A 1 198 ? 1.218 -2.723 15.031 1.00 98.00 198 ASN A C 1
ATOM 1565 O O . ASN A 1 198 ? 1.526 -1.580 15.352 1.00 98.00 198 ASN A O 1
ATOM 1569 N N . ALA A 1 199 ? 0.771 -3.018 13.811 1.00 98.19 199 ALA A N 1
ATOM 1570 C CA . ALA A 1 199 ? 0.466 -2.028 12.784 1.00 98.19 199 ALA A CA 1
ATOM 1571 C C . ALA A 1 199 ? -0.505 -2.615 11.757 1.00 98.19 199 ALA A C 1
ATOM 1573 O O . ALA A 1 199 ? -0.475 -3.812 11.480 1.00 98.19 199 ALA A O 1
ATOM 1574 N N . THR A 1 200 ? -1.337 -1.779 11.147 1.00 98.56 200 THR A N 1
ATOM 1575 C CA . THR A 1 200 ? -2.044 -2.152 9.917 1.00 98.56 200 THR A CA 1
ATOM 1576 C C . THR A 1 200 ? -1.093 -1.934 8.743 1.00 98.56 200 THR A C 1
ATOM 1578 O O . THR A 1 200 ? -0.586 -0.831 8.560 1.00 98.56 200 THR A O 1
ATOM 1581 N N . VAL A 1 201 ? -0.823 -2.967 7.944 1.00 98.69 201 VAL A N 1
ATOM 1582 C CA . VAL A 1 201 ? 0.185 -2.907 6.869 1.00 98.69 201 VAL A CA 1
ATOM 1583 C C . VAL A 1 201 ? -0.478 -3.025 5.502 1.00 98.69 201 VAL A C 1
ATOM 1585 O O . VAL A 1 201 ? -1.277 -3.933 5.271 1.00 98.69 201 VAL A O 1
ATOM 1588 N N . ILE A 1 202 ? -0.126 -2.116 4.593 1.00 98.56 202 ILE A N 1
ATOM 1589 C CA . ILE A 1 202 ? -0.583 -2.051 3.203 1.00 98.56 202 ILE A CA 1
ATOM 1590 C C . ILE A 1 202 ? 0.593 -2.419 2.297 1.00 98.56 202 ILE A C 1
ATOM 1592 O O . ILE A 1 202 ? 1.603 -1.721 2.278 1.00 98.56 202 ILE A O 1
ATOM 1596 N N . PHE A 1 203 ? 0.460 -3.485 1.514 1.00 98.38 203 PHE A N 1
ATOM 1597 C CA . PHE A 1 203 ? 1.429 -3.865 0.485 1.00 98.38 203 PHE A CA 1
ATOM 1598 C C . PHE A 1 203 ? 0.925 -3.380 -0.873 1.00 98.38 203 PHE A C 1
ATOM 1600 O O . PHE A 1 203 ? -0.124 -3.840 -1.325 1.00 98.38 203 PHE A O 1
ATOM 1607 N N . LEU A 1 204 ? 1.654 -2.463 -1.516 1.00 97.19 204 LEU A N 1
ATOM 1608 C CA . LEU A 1 204 ? 1.257 -1.852 -2.791 1.00 97.19 204 LEU A CA 1
ATOM 1609 C C . LEU A 1 204 ? 2.181 -2.292 -3.929 1.00 97.19 204 LEU A C 1
ATOM 1611 O O . LEU A 1 204 ? 3.391 -2.066 -3.872 1.00 97.19 204 LEU A O 1
ATOM 1615 N N . ASP A 1 205 ? 1.617 -2.872 -4.985 1.00 92.69 205 ASP A N 1
ATOM 1616 C CA . ASP A 1 205 ? 2.363 -3.199 -6.198 1.00 92.69 205 ASP A CA 1
ATOM 1617 C C . ASP A 1 205 ? 2.495 -1.965 -7.096 1.00 92.69 205 ASP A C 1
ATOM 1619 O O . ASP A 1 205 ? 1.552 -1.554 -7.775 1.00 92.69 205 ASP A O 1
ATOM 1623 N N . GLN A 1 206 ? 3.695 -1.394 -7.137 1.00 85.06 206 GLN A N 1
ATOM 1624 C CA . GLN A 1 206 ? 4.035 -0.269 -8.004 1.00 85.06 206 GLN A CA 1
ATOM 1625 C C . GLN A 1 206 ? 5.457 -0.437 -8.569 1.00 85.06 206 GLN A C 1
ATOM 1627 O O . GLN A 1 206 ? 6.296 -1.063 -7.912 1.00 85.06 206 GLN A O 1
ATOM 1632 N N . PRO A 1 207 ? 5.763 0.119 -9.756 1.00 78.44 207 PRO A N 1
ATOM 1633 C CA . PRO A 1 207 ? 4.869 0.829 -10.684 1.00 78.44 207 PRO A CA 1
ATOM 1634 C C . PRO A 1 207 ? 3.853 -0.088 -11.400 1.00 78.44 207 PRO A C 1
ATOM 1636 O O . PRO A 1 207 ? 3.735 -1.276 -11.103 1.00 78.44 207 PRO A O 1
ATOM 1639 N N . VAL A 1 208 ? 3.080 0.456 -12.344 1.00 77.81 208 VAL A N 1
ATOM 1640 C CA . VAL A 1 208 ? 2.070 -0.308 -13.094 1.00 77.81 208 VAL A CA 1
ATOM 1641 C C . VAL A 1 208 ? 2.687 -1.515 -13.828 1.00 77.81 208 VAL A C 1
ATOM 1643 O O . VAL A 1 208 ? 3.856 -1.496 -14.211 1.00 77.81 208 VAL A O 1
ATOM 1646 N N . ASN A 1 209 ? 1.913 -2.594 -14.002 1.00 78.75 209 ASN A N 1
ATOM 1647 C CA . ASN A 1 209 ? 2.345 -3.932 -14.459 1.00 78.75 209 ASN A CA 1
ATOM 1648 C C . ASN A 1 209 ? 3.298 -4.705 -13.519 1.00 78.75 209 ASN A C 1
ATOM 1650 O O . ASN A 1 209 ? 3.728 -5.808 -13.869 1.00 78.75 209 ASN A O 1
ATOM 1654 N N . VAL A 1 210 ? 3.605 -4.222 -12.314 1.00 82.19 210 VAL A N 1
ATOM 1655 C CA . VAL A 1 210 ? 4.305 -5.004 -11.275 1.00 82.19 210 VAL A CA 1
ATOM 1656 C C . VAL A 1 210 ? 3.331 -5.926 -10.534 1.00 82.19 210 VAL A C 1
ATOM 1658 O O . VAL A 1 210 ? 2.189 -5.557 -10.319 1.00 82.19 210 VAL A O 1
ATOM 1661 N N . GLY A 1 211 ? 3.750 -7.143 -10.162 1.00 86.38 211 GLY A N 1
ATOM 1662 C CA . GLY A 1 211 ? 2.932 -8.052 -9.332 1.00 86.38 211 GLY A CA 1
ATOM 1663 C C . GLY A 1 211 ? 1.525 -8.335 -9.883 1.00 86.38 211 GLY A C 1
ATOM 1664 O O . GLY A 1 211 ? 1.407 -8.949 -10.945 1.00 86.38 211 GLY A O 1
ATOM 1665 N N . PHE A 1 212 ? 0.468 -7.904 -9.203 1.00 89.38 212 PHE A N 1
ATOM 1666 C CA . PHE A 1 212 ? -0.901 -7.965 -9.742 1.00 89.38 212 PHE A CA 1
ATOM 1667 C C . PHE A 1 212 ? -1.386 -6.657 -10.376 1.00 89.38 212 PHE A C 1
ATOM 1669 O O . PHE A 1 212 ? -2.429 -6.662 -11.027 1.00 89.38 212 PHE A O 1
ATOM 1676 N N . SER A 1 213 ? -0.630 -5.565 -10.262 1.00 88.81 213 SER A N 1
ATOM 1677 C CA . SER A 1 213 ? -0.897 -4.327 -10.996 1.00 88.81 213 SER A CA 1
ATOM 1678 C C . SER A 1 213 ? -0.763 -4.544 -12.501 1.00 88.81 213 SER A C 1
ATOM 1680 O O . SER A 1 213 ? 0.054 -5.360 -12.942 1.00 88.81 213 SER A O 1
ATOM 1682 N N . TYR A 1 214 ? -1.544 -3.818 -13.306 1.00 85.69 214 TYR A N 1
ATOM 1683 C CA . TYR A 1 214 ? -1.568 -3.974 -14.764 1.00 85.69 214 TYR A CA 1
ATOM 1684 C C . TYR A 1 214 ? -2.035 -2.714 -15.513 1.00 85.69 214 TYR A C 1
ATOM 1686 O O . TYR A 1 214 ? -2.699 -1.853 -14.946 1.00 85.69 214 TYR A O 1
ATOM 1694 N N . SER A 1 215 ? -1.665 -2.631 -16.792 1.00 82.56 215 SER A N 1
ATOM 1695 C CA . SER A 1 215 ? -2.153 -1.681 -17.798 1.00 82.56 215 SER A CA 1
ATOM 1696 C C . SER A 1 215 ? -2.072 -2.325 -19.185 1.00 82.56 215 SER A C 1
ATOM 1698 O O . SER A 1 215 ? -1.124 -3.068 -19.466 1.00 82.56 215 SER A O 1
ATOM 1700 N N . GLY A 1 216 ? -3.074 -2.086 -20.031 1.00 70.38 216 GLY A N 1
ATOM 1701 C CA . GLY A 1 216 ? -3.111 -2.516 -21.430 1.00 70.38 216 GLY A CA 1
ATOM 1702 C C . GLY A 1 216 ? -2.444 -1.524 -22.389 1.00 70.38 216 GLY A C 1
ATOM 1703 O O . GLY A 1 216 ? -2.023 -1.918 -23.479 1.00 70.38 216 GLY A O 1
ATOM 1704 N N . SER A 1 217 ? -2.297 -0.259 -21.985 1.00 68.12 217 SER A N 1
ATOM 1705 C CA . SER A 1 217 ? -1.509 0.745 -22.705 1.00 68.12 217 SER A CA 1
ATOM 1706 C C . SER A 1 217 ? -0.013 0.629 -22.353 1.00 68.12 217 SER A C 1
ATOM 1708 O O . SER A 1 217 ? 0.376 -0.054 -21.401 1.00 68.12 217 SER A O 1
ATOM 1710 N N . SER A 1 218 ? 0.882 1.217 -23.159 1.00 54.75 218 SER A N 1
ATOM 1711 C CA . SER A 1 218 ? 2.323 1.225 -22.865 1.00 54.75 218 SER A CA 1
ATOM 1712 C C . SER A 1 218 ? 2.595 2.060 -21.608 1.00 54.75 218 SER A C 1
ATOM 1714 O O . SER A 1 218 ? 2.814 3.266 -21.687 1.00 54.75 218 SER A O 1
ATOM 1716 N N . GLY A 1 219 ? 2.555 1.372 -20.461 1.00 56.09 219 GLY A N 1
ATOM 1717 C CA . GLY A 1 219 ? 2.744 1.857 -19.095 1.00 56.09 219 GLY A CA 1
ATOM 1718 C C . GLY A 1 219 ? 4.168 2.318 -18.821 1.00 56.09 219 GLY A C 1
ATOM 1719 O O . GLY A 1 219 ? 4.938 1.675 -18.109 1.00 56.09 219 GLY A O 1
ATOM 1720 N N . VAL A 1 220 ? 4.516 3.447 -19.417 1.00 53.69 220 VAL A N 1
ATOM 1721 C CA . VAL A 1 220 ? 5.701 4.208 -19.067 1.00 53.69 220 VAL A CA 1
ATOM 1722 C C . VAL A 1 220 ? 5.359 5.072 -17.857 1.00 53.69 220 VAL A C 1
ATOM 1724 O O . VAL A 1 220 ? 4.645 6.065 -17.967 1.00 53.69 220 VAL A O 1
ATOM 1727 N N . SER A 1 221 ? 5.876 4.702 -16.688 1.00 61.84 221 SER A N 1
ATOM 1728 C CA . SER A 1 221 ? 5.868 5.578 -15.513 1.00 61.84 221 SER A CA 1
ATOM 1729 C C . SER A 1 221 ? 7.296 5.821 -15.044 1.00 61.84 221 SER A C 1
ATOM 1731 O O . SER A 1 221 ? 8.109 4.899 -15.004 1.00 61.84 221 SER A O 1
ATOM 1733 N N . ASN A 1 222 ? 7.620 7.057 -14.685 1.00 66.44 222 ASN A N 1
ATOM 1734 C CA . ASN A 1 222 ? 8.823 7.378 -13.917 1.00 66.44 222 ASN A CA 1
ATOM 1735 C C . ASN A 1 222 ? 8.448 7.574 -12.437 1.00 66.44 222 ASN A C 1
ATOM 1737 O O . ASN A 1 222 ? 7.265 7.628 -12.092 1.00 66.44 222 ASN A O 1
ATOM 1741 N N . THR A 1 223 ? 9.444 7.696 -11.559 1.00 68.88 223 THR A N 1
ATOM 1742 C CA . THR A 1 223 ? 9.220 7.825 -10.107 1.00 68.88 223 THR A CA 1
ATOM 1743 C C . THR A 1 223 ? 8.357 9.037 -9.738 1.00 68.88 223 THR A C 1
ATOM 1745 O O . THR A 1 223 ? 7.605 8.982 -8.770 1.00 68.88 223 THR A O 1
ATOM 1748 N N . VAL A 1 224 ? 8.421 10.122 -10.517 1.00 71.88 224 VAL A N 1
ATOM 1749 C CA . VAL A 1 224 ? 7.615 11.331 -10.279 1.00 71.88 224 VAL A CA 1
ATOM 1750 C C . VAL A 1 224 ? 6.141 11.080 -10.602 1.00 71.88 224 VAL A C 1
ATOM 1752 O O . VAL A 1 224 ? 5.275 11.427 -9.806 1.00 71.88 224 VAL A O 1
ATOM 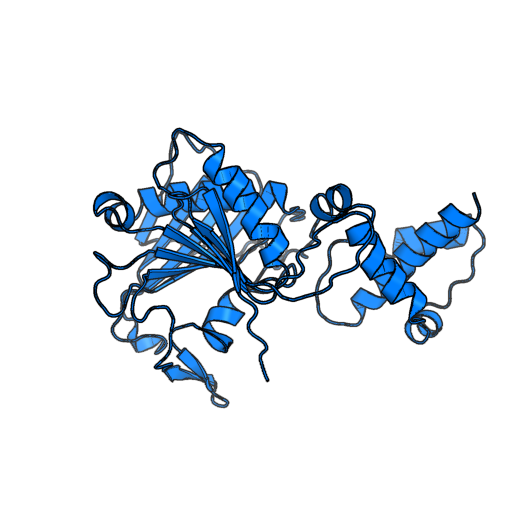1755 N N . ALA A 1 225 ? 5.848 10.438 -11.735 1.00 77.69 225 ALA A N 1
ATOM 1756 C CA . ALA A 1 225 ? 4.484 10.046 -12.090 1.00 77.69 225 ALA A CA 1
ATOM 1757 C C . ALA A 1 225 ? 3.906 9.048 -11.073 1.00 77.69 225 ALA A C 1
ATOM 1759 O O . ALA A 1 225 ? 2.786 9.228 -10.607 1.00 77.69 225 ALA A O 1
ATOM 1760 N N . ALA A 1 226 ? 4.708 8.062 -10.653 1.00 79.38 226 ALA A N 1
ATOM 1761 C CA . ALA A 1 226 ? 4.312 7.103 -9.624 1.00 79.38 226 ALA A CA 1
ATOM 1762 C C . ALA A 1 226 ? 3.993 7.777 -8.276 1.00 79.38 226 ALA A C 1
ATOM 1764 O O . ALA A 1 226 ? 3.116 7.308 -7.557 1.00 79.38 226 ALA A O 1
ATOM 1765 N N . GLY A 1 227 ? 4.659 8.890 -7.945 1.00 84.75 227 GLY A N 1
ATOM 1766 C CA . GLY A 1 227 ? 4.368 9.657 -6.732 1.00 84.75 227 GLY A CA 1
ATOM 1767 C C . GLY A 1 227 ? 2.957 10.232 -6.708 1.00 84.75 227 GLY A C 1
ATOM 1768 O O . GLY A 1 227 ? 2.289 10.134 -5.682 1.00 84.75 227 GLY A O 1
ATOM 1769 N N . LYS A 1 228 ? 2.476 10.751 -7.844 1.00 88.56 228 LYS A N 1
ATOM 1770 C CA . LYS A 1 228 ? 1.102 11.260 -7.979 1.00 88.56 228 LYS A CA 1
ATOM 1771 C C . LYS A 1 228 ? 0.074 10.143 -7.841 1.00 88.56 228 LYS A C 1
ATOM 1773 O O . LYS A 1 228 ? -0.884 10.279 -7.088 1.00 88.56 228 LYS A O 1
ATOM 1778 N N . ASP A 1 229 ? 0.321 9.020 -8.514 1.00 88.81 229 ASP A N 1
ATOM 1779 C CA . ASP A 1 229 ? -0.557 7.850 -8.452 1.00 88.81 229 ASP A CA 1
ATOM 1780 C C . ASP A 1 229 ? -0.653 7.305 -7.013 1.00 88.81 229 ASP A C 1
ATOM 1782 O O . ASP A 1 229 ? -1.742 7.006 -6.527 1.00 88.81 229 ASP A O 1
ATOM 1786 N N . VAL A 1 230 ? 0.469 7.245 -6.289 1.00 91.06 230 VAL A N 1
ATOM 1787 C CA . VAL A 1 230 ? 0.508 6.797 -4.887 1.00 91.06 230 VAL A CA 1
ATOM 1788 C C . VAL A 1 230 ? -0.148 7.803 -3.940 1.00 91.06 230 VAL A C 1
ATOM 1790 O O . VAL A 1 230 ? -0.824 7.386 -3.002 1.00 91.06 230 VAL A O 1
ATOM 1793 N N . TYR A 1 231 ? 0.008 9.110 -4.167 1.00 93.94 231 TYR A N 1
ATOM 1794 C CA . TYR A 1 231 ? -0.699 10.128 -3.387 1.00 93.94 231 TYR A CA 1
ATOM 1795 C C . TYR A 1 231 ? -2.221 9.967 -3.517 1.00 93.94 231 TYR A C 1
ATOM 1797 O O . TYR A 1 231 ? -2.911 9.830 -2.508 1.00 93.94 231 TYR A O 1
ATOM 1805 N N . ASN A 1 232 ? -2.727 9.874 -4.748 1.00 92.94 232 ASN A N 1
ATOM 1806 C CA . ASN A 1 232 ? -4.158 9.708 -5.012 1.00 92.94 232 ASN A CA 1
ATOM 1807 C C . ASN A 1 232 ? -4.695 8.361 -4.502 1.00 92.94 232 ASN A C 1
ATOM 1809 O O . ASN A 1 232 ? -5.826 8.289 -4.019 1.00 92.94 232 ASN A O 1
ATOM 1813 N N . PHE A 1 233 ? -3.874 7.302 -4.534 1.00 94.38 233 PHE A N 1
ATOM 1814 C CA . PHE A 1 233 ? -4.190 6.041 -3.859 1.00 94.38 233 PHE A CA 1
ATOM 1815 C C . PHE A 1 233 ? -4.434 6.253 -2.368 1.00 94.38 233 PHE A C 1
ATOM 1817 O O . PHE A 1 233 ? -5.445 5.784 -1.855 1.00 94.38 233 PHE A O 1
ATOM 1824 N N . LEU A 1 234 ? -3.518 6.940 -1.682 1.00 95.81 234 LEU A N 1
ATOM 1825 C CA . LEU A 1 234 ? -3.604 7.151 -0.240 1.00 95.81 234 LEU A CA 1
ATOM 1826 C C . LEU A 1 234 ? -4.795 8.033 0.135 1.00 95.81 234 LEU A C 1
ATOM 1828 O O . LEU A 1 234 ? -5.509 7.682 1.069 1.00 95.81 234 LEU A O 1
ATOM 1832 N N . GLU A 1 235 ? -5.067 9.102 -0.616 1.00 95.44 235 GLU A N 1
ATOM 1833 C CA . GLU A 1 235 ? -6.260 9.934 -0.405 1.00 95.44 235 GLU A CA 1
ATOM 1834 C C . GLU A 1 235 ? -7.548 9.105 -0.482 1.00 95.44 235 GLU A C 1
ATOM 1836 O O . GLU A 1 235 ? -8.357 9.126 0.445 1.00 95.44 235 GLU A O 1
ATOM 1841 N N . LEU A 1 236 ? -7.732 8.317 -1.549 1.00 95.69 236 LEU A N 1
ATOM 1842 C CA . LEU A 1 236 ? -8.926 7.477 -1.695 1.00 95.69 236 LEU A CA 1
ATOM 1843 C C . LEU A 1 236 ? -8.961 6.331 -0.677 1.00 95.69 236 LEU A C 1
ATOM 1845 O O . LEU A 1 236 ? -10.035 5.932 -0.225 1.00 95.69 236 LEU A O 1
ATOM 1849 N N . PHE A 1 237 ? -7.801 5.790 -0.303 1.00 95.44 237 PHE A N 1
ATOM 1850 C CA . PHE A 1 237 ? -7.703 4.744 0.709 1.00 95.44 237 PHE A CA 1
ATOM 1851 C C . PHE A 1 237 ? -8.154 5.264 2.074 1.00 95.44 237 PHE A C 1
ATOM 1853 O O . PHE A 1 237 ? -8.972 4.621 2.729 1.00 95.44 237 PHE A O 1
ATOM 1860 N N . PHE A 1 238 ? -7.673 6.430 2.499 1.00 95.50 238 PHE A N 1
ATOM 1861 C CA . PHE A 1 238 ? -8.069 7.022 3.774 1.00 95.50 238 PHE A CA 1
ATOM 1862 C C . PHE A 1 238 ? -9.481 7.617 3.755 1.00 95.50 238 PHE A C 1
ATOM 1864 O O . PHE A 1 238 ? -10.109 7.675 4.808 1.00 95.50 238 PHE A O 1
ATOM 1871 N N . ASP A 1 239 ? -10.029 7.954 2.585 1.00 94.31 239 ASP A N 1
ATOM 1872 C CA . ASP A 1 239 ? -11.452 8.288 2.437 1.00 94.31 239 ASP A CA 1
ATOM 1873 C C . ASP A 1 239 ? -12.354 7.053 2.621 1.00 94.31 239 ASP A C 1
ATOM 1875 O O . ASP A 1 239 ? -13.391 7.116 3.281 1.00 94.31 239 ASP A O 1
ATOM 1879 N N . GLN A 1 240 ? -11.929 5.891 2.107 1.00 94.44 240 GLN A N 1
ATOM 1880 C CA . GLN A 1 240 ? -12.629 4.616 2.312 1.00 94.44 240 GLN A CA 1
ATOM 1881 C C . GLN A 1 240 ? -12.494 4.085 3.743 1.00 94.44 240 GLN A C 1
ATOM 1883 O O . GLN A 1 240 ? -13.412 3.436 4.252 1.00 94.44 240 GLN A O 1
ATOM 1888 N N . PHE A 1 241 ? -11.340 4.312 4.367 1.00 93.25 241 PHE A N 1
ATOM 1889 C CA . PHE A 1 241 ? -11.005 3.822 5.702 1.00 93.25 241 PHE A CA 1
ATOM 1890 C C . PHE A 1 241 ? -10.693 4.979 6.661 1.00 93.25 241 PHE A C 1
ATOM 1892 O O . PHE A 1 241 ? -9.590 5.053 7.223 1.00 93.25 241 PHE A O 1
ATOM 1899 N N . PRO A 1 242 ? -11.653 5.898 6.879 1.00 92.50 242 PRO A N 1
ATOM 1900 C CA . PRO A 1 242 ? -11.422 7.092 7.676 1.00 92.50 242 PRO A CA 1
ATOM 1901 C C . PRO A 1 242 ? -11.177 6.749 9.148 1.00 92.50 242 PRO A C 1
ATOM 1903 O O . PRO A 1 242 ? -10.647 7.568 9.893 1.00 92.50 242 PRO A O 1
ATOM 1906 N N . GLU A 1 243 ? -11.519 5.538 9.600 1.00 89.19 243 GLU A N 1
ATOM 1907 C CA . GLU A 1 243 ? -11.202 5.045 10.937 1.00 89.19 243 GLU A CA 1
ATOM 1908 C C . GLU A 1 243 ? -9.707 5.054 11.254 1.00 89.19 243 GLU A C 1
ATOM 1910 O O . GLU A 1 243 ? -9.378 5.254 12.423 1.00 89.19 243 GLU A O 1
ATOM 1915 N N . TYR A 1 244 ? -8.840 4.883 10.248 1.00 89.38 244 TYR A N 1
ATOM 1916 C CA . TYR A 1 244 ? -7.393 4.919 10.433 1.00 89.38 244 TYR A CA 1
ATOM 1917 C C . TYR A 1 244 ? -6.887 6.338 10.704 1.00 89.38 244 TYR A C 1
ATOM 1919 O O . TYR A 1 244 ? -5.958 6.524 11.480 1.00 89.38 244 TYR A O 1
ATOM 1927 N N . VAL A 1 245 ? -7.530 7.360 10.136 1.00 88.38 245 VAL A N 1
ATOM 1928 C CA . VAL A 1 245 ? -7.124 8.760 10.337 1.00 88.38 245 VAL A CA 1
ATOM 1929 C C . VAL A 1 245 ? -7.848 9.393 11.523 1.00 88.38 245 VAL A C 1
ATOM 1931 O O . VAL A 1 245 ? -7.226 10.039 12.363 1.00 88.38 245 VAL A O 1
ATOM 1934 N N . ASN A 1 246 ? -9.161 9.185 11.643 1.00 85.69 246 ASN A N 1
ATOM 1935 C CA . ASN A 1 246 ? -10.016 9.848 12.634 1.00 85.69 246 ASN A CA 1
ATOM 1936 C C . ASN A 1 246 ? -9.619 9.553 14.084 1.00 85.69 246 ASN A C 1
ATOM 1938 O O . ASN A 1 246 ? -9.932 10.331 14.985 1.00 85.69 246 ASN A O 1
ATOM 1942 N N . LYS A 1 247 ? -8.950 8.424 14.325 1.00 83.25 247 LYS A N 1
ATOM 1943 C CA . LYS A 1 247 ? -8.450 8.036 15.650 1.00 83.25 247 LYS A CA 1
ATOM 1944 C C . LYS A 1 247 ? -7.056 8.588 15.952 1.00 83.25 247 LYS A C 1
ATOM 1946 O O . LYS A 1 247 ? -6.541 8.343 17.039 1.00 83.25 247 LYS A O 1
ATOM 1951 N N . GLY A 1 248 ? -6.475 9.345 15.021 1.00 87.75 248 GLY A N 1
ATOM 1952 C CA . GLY A 1 248 ? -5.141 9.919 15.137 1.00 87.75 248 GLY A CA 1
ATOM 1953 C C . GLY A 1 248 ? -4.035 8.870 15.064 1.00 87.75 248 GLY A C 1
ATOM 1954 O O . GLY A 1 248 ? -3.031 9.033 15.748 1.00 87.75 248 GLY A O 1
ATOM 1955 N N . GLN A 1 249 ? -4.232 7.783 14.306 1.00 93.56 249 GLN A N 1
ATOM 1956 C CA . GLN A 1 249 ? -3.183 6.778 14.123 1.00 93.56 249 GLN A CA 1
ATOM 1957 C C . GLN A 1 249 ? -2.073 7.381 13.259 1.00 93.56 249 GLN A C 1
ATOM 1959 O O . GLN A 1 249 ? -2.343 8.073 12.275 1.00 93.56 249 GLN A O 1
ATOM 1964 N N . ASP A 1 250 ? -0.824 7.111 13.629 1.00 96.19 250 ASP A N 1
ATOM 1965 C CA . ASP A 1 250 ? 0.323 7.528 12.832 1.00 96.19 250 ASP A CA 1
ATOM 1966 C C . ASP A 1 250 ? 0.358 6.771 11.504 1.00 96.19 250 ASP A C 1
ATOM 1968 O O . ASP A 1 250 ? 0.041 5.579 11.443 1.00 96.19 250 ASP A O 1
ATOM 1972 N N . PHE A 1 251 ? 0.773 7.454 10.437 1.00 97.44 251 PHE A N 1
ATOM 1973 C CA . PHE A 1 251 ? 0.991 6.824 9.139 1.00 97.44 251 PHE A CA 1
ATOM 1974 C C . PHE A 1 251 ? 2.449 6.940 8.711 1.00 97.44 251 PHE A C 1
ATOM 1976 O O . PHE A 1 251 ? 3.061 8.012 8.763 1.00 97.44 251 PHE A O 1
ATOM 1983 N N . HIS A 1 252 ? 2.995 5.813 8.262 1.00 96.75 252 HIS A N 1
ATOM 1984 C CA . HIS A 1 252 ? 4.383 5.687 7.853 1.00 96.75 252 HIS A CA 1
ATOM 1985 C C . HIS A 1 252 ? 4.510 5.076 6.461 1.00 96.75 252 HIS A C 1
ATOM 1987 O O . HIS A 1 252 ? 3.741 4.193 6.078 1.00 96.75 252 HIS A O 1
ATOM 1993 N N . ILE A 1 253 ? 5.547 5.484 5.730 1.00 96.88 253 ILE A N 1
ATOM 1994 C CA . ILE A 1 253 ? 5.941 4.825 4.480 1.00 96.88 253 ILE A CA 1
ATOM 1995 C C . ILE A 1 253 ? 7.259 4.101 4.706 1.00 96.88 253 ILE A C 1
ATOM 1997 O O . ILE A 1 253 ? 8.276 4.720 5.005 1.00 96.88 253 ILE A O 1
ATOM 2001 N N . ALA A 1 254 ? 7.251 2.789 4.531 1.00 96.06 254 ALA A N 1
ATOM 2002 C CA . ALA A 1 254 ? 8.414 1.937 4.655 1.00 96.06 254 ALA A CA 1
ATOM 2003 C C . ALA A 1 254 ? 8.736 1.240 3.332 1.00 96.06 254 ALA A C 1
ATOM 2005 O O . ALA A 1 254 ? 7.856 0.963 2.519 1.00 96.06 254 ALA A O 1
ATOM 2006 N N . GLY A 1 255 ? 10.001 0.913 3.113 1.00 92.44 255 GLY A N 1
ATOM 2007 C CA . GLY A 1 255 ? 10.380 0.110 1.960 1.00 92.44 255 GLY A CA 1
ATOM 2008 C C . GLY A 1 255 ? 11.866 -0.144 1.869 1.00 92.44 255 GLY A C 1
ATOM 2009 O O . GLY A 1 255 ? 12.641 0.335 2.697 1.00 92.44 255 GLY A O 1
ATOM 2010 N N . GLU A 1 256 ? 12.261 -0.894 0.845 1.00 83.31 256 GLU A N 1
ATOM 2011 C CA . GLU A 1 256 ? 13.641 -1.338 0.678 1.00 83.31 256 GLU A CA 1
ATOM 2012 C C . GLU A 1 256 ? 14.240 -1.127 -0.721 1.00 83.31 256 GLU A C 1
ATOM 2014 O O . GLU A 1 256 ? 13.542 -0.988 -1.730 1.00 83.31 256 GLU A O 1
ATOM 2019 N N . SER A 1 257 ? 15.576 -1.151 -0.800 1.00 84.69 257 SER A N 1
ATOM 2020 C CA . SER A 1 257 ? 16.322 -1.155 -2.064 1.00 84.69 257 SER A CA 1
ATOM 2021 C C . SER A 1 257 ? 16.031 0.099 -2.912 1.00 84.69 257 SER A C 1
ATOM 2023 O O . SER A 1 257 ? 16.311 1.222 -2.482 1.00 84.69 257 SER A O 1
ATOM 2025 N N . TYR A 1 258 ? 15.474 -0.049 -4.117 1.00 79.31 258 TYR A N 1
ATOM 2026 C CA . TYR A 1 258 ? 15.098 1.078 -4.977 1.00 79.31 258 TYR A CA 1
ATOM 2027 C C . TYR A 1 258 ? 13.945 1.923 -4.399 1.00 79.31 258 TYR A C 1
ATOM 2029 O O . TYR A 1 258 ? 13.753 3.060 -4.827 1.00 79.31 258 TYR A O 1
ATOM 2037 N N . ALA A 1 259 ? 13.248 1.448 -3.356 1.00 84.00 259 ALA A N 1
ATOM 2038 C CA . ALA A 1 259 ? 12.332 2.289 -2.586 1.00 84.00 259 ALA A CA 1
ATOM 2039 C C . ALA A 1 259 ? 13.028 3.494 -1.938 1.00 84.00 259 ALA A C 1
ATOM 2041 O O . ALA A 1 259 ? 12.370 4.492 -1.666 1.00 84.00 259 ALA A O 1
ATOM 2042 N N . GLY A 1 260 ? 14.359 3.484 -1.806 1.00 80.12 260 GLY A N 1
ATOM 2043 C CA . GLY A 1 260 ? 15.128 4.683 -1.463 1.00 80.12 260 GLY A CA 1
ATOM 2044 C C . GLY A 1 260 ? 15.019 5.835 -2.463 1.00 80.12 260 GLY A C 1
ATOM 2045 O O . GLY A 1 260 ? 15.260 6.976 -2.083 1.00 80.12 260 GLY A O 1
ATOM 2046 N N . HIS A 1 261 ? 14.620 5.573 -3.710 1.00 77.75 261 HIS A N 1
ATOM 2047 C CA . HIS A 1 261 ? 14.250 6.613 -4.672 1.00 77.75 261 HIS A CA 1
ATOM 2048 C C . HIS A 1 261 ? 12.756 6.947 -4.613 1.00 77.75 261 HIS A C 1
ATOM 2050 O O . HIS A 1 261 ? 12.395 8.114 -4.734 1.00 77.75 261 HIS A O 1
ATOM 2056 N N . TYR A 1 262 ? 11.894 5.948 -4.411 1.00 84.44 262 TYR A N 1
ATOM 2057 C CA . TYR A 1 262 ? 10.443 6.146 -4.353 1.00 84.44 262 TYR A CA 1
ATOM 2058 C C . TYR A 1 262 ? 10.024 6.964 -3.134 1.00 84.44 262 TYR A C 1
ATOM 2060 O O . TYR A 1 262 ? 9.375 7.995 -3.267 1.00 84.44 262 TYR A O 1
ATOM 2068 N N . ILE A 1 263 ? 10.433 6.525 -1.945 1.00 87.81 263 ILE A N 1
ATOM 2069 C CA . ILE A 1 263 ? 9.933 7.025 -0.665 1.00 87.81 263 ILE A CA 1
ATOM 2070 C C . ILE A 1 263 ? 10.189 8.527 -0.490 1.00 87.81 263 ILE A C 1
ATOM 2072 O O . ILE A 1 263 ? 9.244 9.226 -0.135 1.00 87.81 263 ILE A O 1
ATOM 2076 N N . PRO A 1 264 ? 11.386 9.080 -0.780 1.00 84.12 264 PRO A N 1
ATOM 2077 C CA . PRO A 1 264 ? 11.595 10.523 -0.674 1.00 84.12 264 PRO A CA 1
ATOM 2078 C C . PRO A 1 264 ? 10.746 11.332 -1.660 1.00 84.12 264 PRO A C 1
ATOM 2080 O O . PRO A 1 264 ? 10.253 12.400 -1.303 1.00 84.12 264 PRO A O 1
ATOM 2083 N N . VAL A 1 265 ? 10.553 10.829 -2.885 1.00 83.62 265 VAL A N 1
ATOM 2084 C CA . VAL A 1 265 ? 9.718 11.498 -3.896 1.00 83.62 265 VAL A CA 1
ATOM 2085 C C . VAL A 1 265 ? 8.249 11.452 -3.486 1.00 83.62 265 VAL A C 1
ATOM 2087 O O . VAL A 1 265 ? 7.576 12.475 -3.538 1.00 83.62 265 VAL A O 1
ATOM 2090 N N . PHE A 1 266 ? 7.769 10.305 -3.004 1.00 90.50 266 PHE A N 1
ATOM 2091 C CA . PHE A 1 266 ? 6.385 10.133 -2.562 1.00 90.50 266 PHE A CA 1
ATOM 2092 C C . PHE A 1 266 ? 6.100 10.980 -1.321 1.00 90.50 266 PHE A C 1
ATOM 2094 O O . PHE A 1 266 ? 5.091 11.672 -1.269 1.00 90.50 266 PHE A O 1
ATOM 2101 N N . ALA A 1 267 ? 7.018 11.003 -0.351 1.00 88.75 267 ALA A N 1
ATOM 2102 C CA . ALA A 1 267 ? 6.910 11.872 0.816 1.00 88.75 267 ALA A CA 1
ATOM 2103 C C . ALA A 1 267 ? 6.884 13.355 0.413 1.00 88.75 267 ALA A C 1
ATOM 2105 O O . ALA A 1 267 ? 6.071 14.115 0.933 1.00 88.75 267 ALA A O 1
ATOM 2106 N N . SER A 1 268 ? 7.730 13.771 -0.537 1.00 85.12 268 SER A N 1
ATOM 2107 C CA . SER A 1 268 ? 7.716 15.144 -1.053 1.00 85.12 268 SER A CA 1
ATOM 2108 C C . SER A 1 268 ? 6.402 15.490 -1.752 1.00 85.12 268 SER A C 1
ATOM 2110 O O . SER A 1 268 ? 5.913 16.602 -1.566 1.00 85.12 268 SER A O 1
ATOM 2112 N N . GLU A 1 269 ? 5.842 14.570 -2.540 1.00 89.69 269 GLU A N 1
ATOM 2113 C CA . GLU A 1 269 ? 4.539 14.747 -3.187 1.00 89.69 269 GLU A CA 1
ATOM 2114 C C . GLU A 1 269 ? 3.446 14.927 -2.124 1.00 89.69 269 GLU A C 1
ATOM 2116 O O . GLU A 1 269 ? 2.806 15.974 -2.088 1.00 89.69 269 GLU A O 1
ATOM 2121 N N . ILE A 1 270 ? 3.323 13.992 -1.173 1.00 92.12 270 ILE A N 1
ATOM 2122 C CA . ILE A 1 270 ? 2.329 14.035 -0.083 1.00 92.12 270 ILE A CA 1
ATOM 2123 C C . ILE A 1 270 ? 2.425 15.340 0.722 1.00 92.12 270 ILE A C 1
ATOM 2125 O O . ILE A 1 270 ? 1.418 15.984 1.009 1.00 92.12 270 ILE A O 1
ATOM 2129 N N . LEU A 1 271 ? 3.638 15.762 1.092 1.00 89.88 271 LEU A N 1
ATOM 2130 C CA . LEU A 1 271 ? 3.848 16.965 1.906 1.00 89.88 271 LEU A CA 1
ATOM 2131 C C . LEU A 1 271 ? 3.610 18.275 1.135 1.00 89.88 271 LEU A C 1
ATOM 2133 O O . LEU A 1 271 ? 3.454 19.335 1.765 1.00 89.88 271 LEU A O 1
ATOM 2137 N N . SER A 1 272 ? 3.589 18.217 -0.201 1.00 90.81 272 SER A N 1
ATOM 2138 C CA .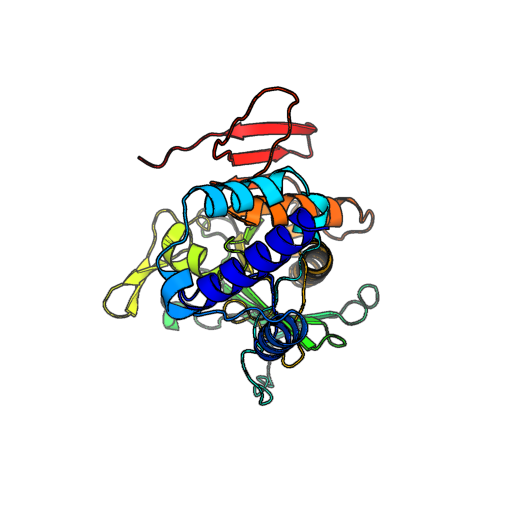 SER A 1 272 ? 3.278 19.366 -1.053 1.00 90.81 272 SER A CA 1
ATOM 2139 C C . SER A 1 272 ? 1.784 19.711 -1.052 1.00 90.81 272 SER A C 1
ATOM 2141 O O . SER A 1 272 ? 1.449 20.896 -1.121 1.00 90.81 272 SER A O 1
ATOM 2143 N N . HIS A 1 273 ? 0.911 18.718 -0.847 1.00 91.12 273 HIS A N 1
ATOM 2144 C CA . HIS A 1 273 ? -0.539 18.891 -0.715 1.00 91.12 273 HIS A CA 1
ATOM 2145 C C . HIS A 1 273 ? -0.901 19.306 0.720 1.00 91.12 273 HIS A C 1
ATOM 2147 O O . HIS A 1 273 ? -0.594 18.614 1.699 1.00 91.12 273 HIS A O 1
ATOM 2153 N N . LYS A 1 274 ? -1.494 20.498 0.871 1.00 91.12 274 LYS A N 1
ATOM 2154 C CA . LYS A 1 274 ? -1.850 21.093 2.182 1.00 91.12 274 LYS A CA 1
ATOM 2155 C C . LYS A 1 274 ? -3.240 20.693 2.665 1.00 91.12 274 LYS A C 1
ATOM 2157 O O . LYS A 1 274 ? -3.516 20.792 3.854 1.00 91.12 274 LYS A O 1
ATOM 2162 N N . ASP A 1 275 ? -4.072 20.278 1.733 1.00 91.06 275 ASP A N 1
ATOM 2163 C CA . ASP A 1 275 ? -5.470 19.881 1.841 1.00 91.06 275 ASP A CA 1
ATOM 2164 C C . ASP A 1 275 ? -5.659 18.360 1.925 1.00 91.06 275 ASP A C 1
ATOM 2166 O O . ASP A 1 275 ? -6.792 17.891 1.969 1.00 91.06 275 ASP A O 1
ATOM 2170 N N . ARG A 1 276 ? -4.554 17.607 2.007 1.00 93.50 276 ARG A N 1
ATOM 2171 C CA . ARG A 1 276 ? -4.550 16.150 2.162 1.00 93.50 276 ARG A CA 1
ATOM 2172 C C . ARG A 1 276 ? -5.417 15.662 3.329 1.00 93.50 276 ARG A C 1
ATOM 2174 O O . ARG A 1 276 ? -5.437 16.285 4.396 1.00 93.50 276 ARG A O 1
ATOM 2181 N N . ASN A 1 277 ? -6.066 14.511 3.160 1.00 93.94 277 ASN A N 1
ATOM 2182 C CA . ASN A 1 277 ? -6.974 13.946 4.166 1.00 93.94 277 ASN A CA 1
ATOM 2183 C C . ASN A 1 277 ? -6.283 13.072 5.235 1.00 93.94 277 ASN A C 1
ATOM 2185 O O . ASN A 1 277 ? -6.948 12.557 6.130 1.00 93.94 277 ASN A O 1
ATOM 2189 N N . PHE A 1 278 ? -4.953 12.947 5.183 1.00 95.06 278 PHE A N 1
ATOM 2190 C CA . PHE A 1 278 ? -4.134 12.164 6.113 1.00 95.06 278 PHE A CA 1
ATOM 2191 C C . PHE A 1 278 ? -2.814 12.879 6.458 1.00 95.06 278 PHE A C 1
ATOM 2193 O O . PHE A 1 278 ? -2.415 13.847 5.811 1.00 95.06 278 PHE A O 1
ATOM 2200 N N . ASN A 1 279 ? -2.097 12.408 7.482 1.00 93.56 279 ASN A N 1
ATOM 2201 C CA . ASN A 1 279 ? -0.769 12.923 7.839 1.00 93.56 279 ASN A CA 1
ATOM 2202 C C . ASN A 1 279 ? 0.307 11.864 7.645 1.00 93.56 279 ASN A C 1
ATOM 2204 O O . ASN A 1 279 ? 0.087 10.709 7.966 1.00 93.56 279 ASN A O 1
ATOM 2208 N N . LEU A 1 280 ? 1.478 12.267 7.153 1.00 94.88 280 LEU A N 1
ATOM 2209 C CA . LEU A 1 280 ? 2.660 11.412 7.089 1.00 94.88 280 LEU A CA 1
ATOM 2210 C C . LEU A 1 280 ? 3.534 11.687 8.315 1.00 94.88 280 LEU A C 1
ATOM 2212 O O . LEU A 1 280 ? 4.144 12.748 8.395 1.00 94.88 280 LEU A O 1
ATOM 2216 N N . THR A 1 281 ? 3.601 10.739 9.248 1.00 94.00 281 THR A N 1
ATOM 2217 C CA . THR A 1 281 ? 4.380 10.876 10.487 1.00 94.00 281 THR A CA 1
ATOM 2218 C C . THR A 1 281 ? 5.860 10.601 10.237 1.00 94.00 281 THR A C 1
ATOM 2220 O O . THR A 1 281 ? 6.719 11.381 10.652 1.00 94.00 281 THR A O 1
ATOM 2223 N N . SER A 1 282 ? 6.180 9.491 9.556 1.00 88.75 282 SER A N 1
ATOM 2224 C CA . SER A 1 282 ? 7.573 9.175 9.234 1.00 88.75 282 SER A CA 1
ATOM 2225 C C . SER A 1 282 ? 7.779 8.296 8.003 1.00 88.75 282 SER A C 1
ATOM 2227 O O . SER A 1 282 ? 6.835 7.746 7.437 1.00 88.75 282 SER A O 1
ATOM 2229 N N . VAL A 1 283 ? 9.038 8.150 7.583 1.00 90.56 283 VAL A N 1
ATOM 2230 C CA . VAL A 1 283 ? 9.432 7.155 6.573 1.00 90.56 283 VAL A CA 1
ATOM 2231 C C . VAL A 1 283 ? 10.506 6.208 7.095 1.00 90.56 283 VAL A C 1
ATOM 2233 O O . VAL A 1 283 ? 11.272 6.603 7.963 1.00 90.56 283 VAL A O 1
ATOM 2236 N N . LEU A 1 284 ? 10.594 4.989 6.554 1.00 90.31 284 LEU A N 1
ATOM 2237 C CA . LEU A 1 284 ? 11.623 3.991 6.861 1.00 90.31 284 LEU A CA 1
ATOM 2238 C C . LEU A 1 284 ? 12.209 3.422 5.565 1.00 90.31 284 LEU A C 1
ATOM 2240 O O . LEU A 1 284 ? 11.480 2.882 4.741 1.00 90.31 284 LEU A O 1
ATOM 2244 N N . ILE A 1 285 ? 13.525 3.502 5.373 1.00 85.38 285 ILE A N 1
ATOM 2245 C CA . ILE A 1 285 ? 14.137 3.115 4.088 1.00 85.38 285 ILE A CA 1
ATOM 2246 C C . ILE A 1 285 ? 15.221 2.038 4.256 1.00 85.38 285 ILE A C 1
ATOM 2248 O O . ILE A 1 285 ? 16.394 2.361 4.326 1.00 85.38 285 ILE A O 1
ATOM 2252 N N . GLY A 1 286 ? 14.880 0.754 4.289 1.00 80.56 286 GLY A N 1
ATOM 2253 C CA . GLY A 1 286 ? 15.850 -0.337 4.457 1.00 80.56 286 GLY A CA 1
ATOM 2254 C C . GLY A 1 286 ? 16.777 -0.542 3.251 1.00 80.56 286 GLY A C 1
ATOM 2255 O O . GLY A 1 286 ? 16.349 -0.486 2.102 1.00 80.56 286 GLY A O 1
ATOM 2256 N N . ASN A 1 287 ? 18.064 -0.808 3.499 1.00 78.12 287 ASN A N 1
ATOM 2257 C CA . ASN A 1 287 ? 19.035 -1.262 2.488 1.00 78.12 287 ASN A CA 1
ATOM 2258 C C . ASN A 1 287 ? 19.010 -0.490 1.156 1.00 78.12 287 ASN A C 1
ATOM 2260 O O . ASN A 1 287 ? 19.210 -1.062 0.083 1.00 78.12 287 ASN A O 1
ATOM 2264 N N . ALA A 1 288 ? 18.739 0.813 1.220 1.00 68.94 288 ALA A N 1
ATOM 2265 C CA . ALA A 1 288 ? 18.455 1.559 0.015 1.00 68.94 288 ALA A CA 1
ATOM 2266 C C . ALA A 1 288 ? 19.687 1.892 -0.808 1.00 68.94 288 ALA A C 1
ATOM 2268 O O . ALA A 1 288 ? 20.760 2.219 -0.293 1.00 68.94 288 ALA A O 1
ATOM 2269 N N . LYS A 1 289 ? 19.458 1.948 -2.120 1.00 60.94 289 LYS A N 1
ATOM 2270 C CA . LYS A 1 289 ? 20.377 2.562 -3.071 1.00 60.94 289 LYS A CA 1
ATOM 2271 C C . LYS A 1 289 ? 20.177 4.085 -3.057 1.00 60.94 289 LYS A C 1
ATOM 2273 O O . LYS A 1 289 ? 19.724 4.674 -4.026 1.00 60.94 289 LYS A O 1
ATOM 2278 N N . CYS A 1 290 ? 20.464 4.731 -1.927 1.00 54.12 290 CYS A N 1
ATOM 2279 C CA . CYS A 1 290 ? 20.401 6.188 -1.803 1.00 54.12 290 CYS A CA 1
ATOM 2280 C C . CYS A 1 290 ? 21.735 6.803 -2.242 1.00 54.12 290 CYS A C 1
ATOM 2282 O O . CYS A 1 290 ? 22.754 6.621 -1.575 1.00 54.12 290 CYS A O 1
ATOM 2284 N N . VAL A 1 291 ? 21.752 7.574 -3.332 1.00 47.00 291 VAL A N 1
ATOM 2285 C CA . VAL A 1 291 ? 22.945 8.355 -3.692 1.00 47.00 291 VAL A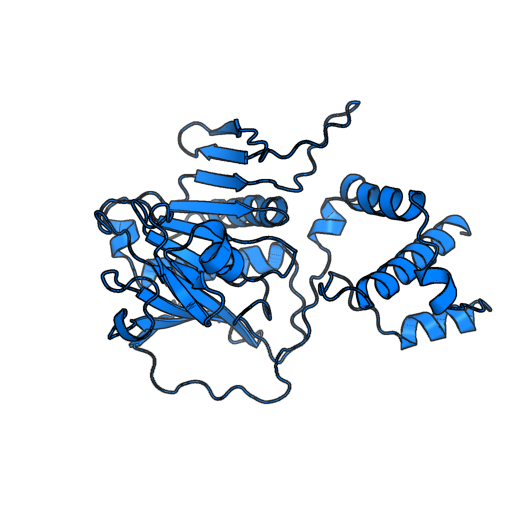 CA 1
ATOM 2286 C C . VAL A 1 291 ? 22.989 9.621 -2.832 1.00 47.00 291 VAL A C 1
ATOM 2288 O O . VAL A 1 291 ? 22.288 10.593 -3.099 1.00 47.0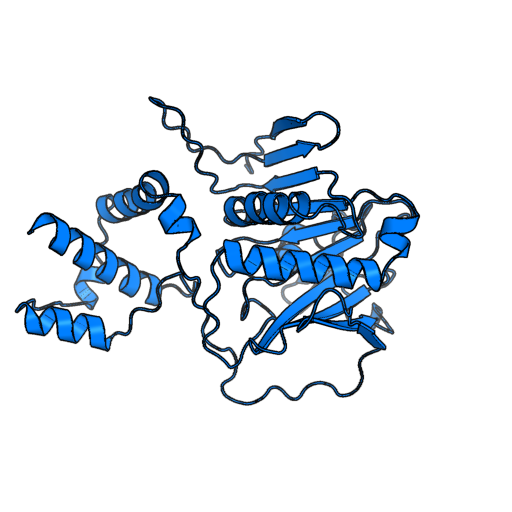0 291 VAL A O 1
ATOM 2291 N N . TYR A 1 292 ? 23.834 9.628 -1.799 1.00 39.41 292 TYR A N 1
ATOM 2292 C CA . TYR A 1 292 ? 24.153 10.835 -1.033 1.00 39.41 292 TYR A CA 1
ATOM 2293 C C . TYR A 1 292 ? 25.399 11.517 -1.617 1.00 39.41 292 TYR A C 1
ATOM 2295 O O . TYR A 1 292 ? 26.491 10.947 -1.614 1.00 39.41 292 TYR A O 1
ATOM 2303 N N . TRP A 1 293 ? 25.257 12.749 -2.113 1.00 34.84 293 TRP A N 1
ATOM 2304 C CA . TRP A 1 293 ? 26.386 13.545 -2.601 1.00 34.84 293 TRP A CA 1
ATOM 2305 C C . TRP A 1 293 ? 26.963 14.419 -1.475 1.00 34.84 293 TRP A C 1
ATOM 2307 O O . TRP A 1 293 ? 26.316 15.350 -0.998 1.00 34.84 293 TRP A O 1
ATOM 2317 N N . ARG A 1 294 ? 28.213 14.151 -1.070 1.00 32.56 294 ARG A N 1
ATOM 2318 C CA . ARG A 1 294 ? 29.085 15.120 -0.382 1.00 32.56 294 ARG A CA 1
ATOM 2319 C C . ARG A 1 294 ? 30.319 15.363 -1.251 1.00 32.56 294 ARG A C 1
ATOM 2321 O O . ARG A 1 294 ? 30.958 14.384 -1.645 1.00 32.56 294 ARG A O 1
ATOM 2328 N N . PRO A 1 295 ? 30.716 16.622 -1.505 1.00 30.27 295 PRO A N 1
ATOM 2329 C CA . PRO A 1 295 ? 31.942 16.888 -2.240 1.00 30.27 295 PRO A CA 1
ATOM 2330 C C . PRO A 1 295 ? 33.135 16.242 -1.516 1.00 30.27 295 PRO A C 1
ATOM 2332 O O . PRO A 1 295 ? 33.383 16.511 -0.340 1.00 30.27 295 PRO A O 1
ATOM 2335 N N . GLY A 1 296 ? 33.863 15.370 -2.217 1.00 36.91 296 GLY A N 1
ATOM 2336 C CA . GLY A 1 296 ? 35.156 14.841 -1.776 1.00 36.91 296 GLY A CA 1
ATOM 2337 C C . GLY A 1 296 ? 35.161 13.540 -0.962 1.00 36.91 296 GLY A C 1
ATOM 2338 O O . GLY A 1 296 ? 36.247 13.120 -0.569 1.00 36.91 296 GLY A O 1
ATOM 2339 N N . ARG A 1 297 ? 34.027 12.861 -0.714 1.00 36.22 297 ARG A N 1
ATOM 2340 C CA . ARG A 1 297 ? 34.037 11.494 -0.141 1.00 36.22 297 ARG A CA 1
ATOM 2341 C C . ARG A 1 297 ? 32.949 10.593 -0.731 1.00 36.22 297 ARG A C 1
ATOM 2343 O O . ARG A 1 297 ? 31.766 10.880 -0.592 1.00 36.22 297 ARG A O 1
ATOM 2350 N N . ARG A 1 298 ? 33.378 9.467 -1.312 1.00 37.03 298 ARG A N 1
ATOM 2351 C CA . ARG A 1 298 ? 32.539 8.321 -1.695 1.00 37.03 298 ARG A CA 1
ATOM 2352 C C . ARG A 1 298 ? 32.154 7.560 -0.422 1.00 37.03 298 ARG A C 1
ATOM 2354 O O . ARG A 1 298 ? 33.035 7.065 0.277 1.00 37.03 298 ARG A O 1
ATOM 2361 N N . LEU A 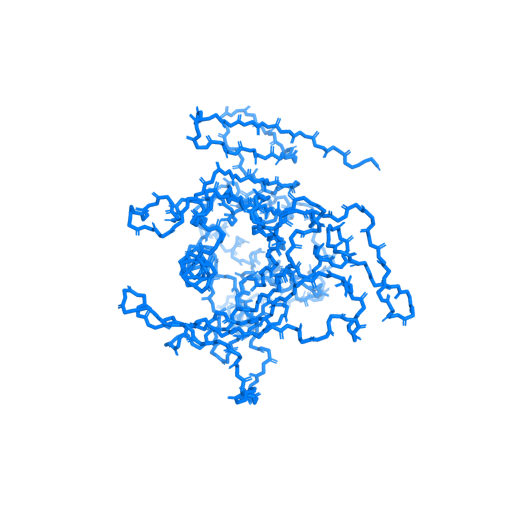1 299 ? 30.867 7.497 -0.097 1.00 36.59 299 LEU A N 1
ATOM 2362 C CA . LEU A 1 299 ? 30.327 6.631 0.953 1.00 36.59 299 LEU A CA 1
ATOM 2363 C C . LEU A 1 299 ? 29.169 5.840 0.346 1.00 36.59 299 LEU A C 1
ATOM 2365 O O . LEU A 1 299 ? 28.036 6.305 0.326 1.00 36.59 299 LEU A O 1
ATOM 2369 N N . GLU A 1 300 ? 29.474 4.656 -0.177 1.00 37.88 300 GLU A N 1
ATOM 2370 C CA . GLU A 1 300 ? 28.471 3.631 -0.461 1.00 37.88 300 GLU A CA 1
ATOM 2371 C C . GLU A 1 300 ? 28.199 2.903 0.860 1.00 37.88 300 GLU A C 1
ATOM 2373 O O . GLU A 1 300 ? 29.042 2.152 1.353 1.00 37.88 300 GLU A O 1
ATOM 2378 N N . ARG A 1 301 ? 27.063 3.189 1.498 1.00 36.41 301 ARG A N 1
ATOM 2379 C CA . ARG A 1 301 ? 26.572 2.447 2.664 1.00 36.41 301 ARG A CA 1
ATOM 2380 C C . ARG A 1 301 ? 25.053 2.341 2.579 1.00 36.41 301 ARG A C 1
ATOM 2382 O O . ARG A 1 301 ? 24.385 3.305 2.223 1.00 36.41 301 ARG A O 1
ATOM 2389 N N . SER A 1 302 ? 24.537 1.167 2.919 1.00 38.91 302 SER A N 1
ATOM 2390 C CA . SER A 1 302 ? 23.116 0.912 3.141 1.00 38.91 302 SER A CA 1
ATOM 2391 C C . SER A 1 302 ? 22.667 1.643 4.408 1.00 38.91 302 SER A C 1
ATOM 2393 O O . SER A 1 302 ? 23.202 1.375 5.484 1.00 38.91 302 SER A O 1
ATOM 2395 N N . TYR A 1 303 ? 21.712 2.564 4.300 1.00 39.44 303 TYR A N 1
ATOM 2396 C CA . TYR A 1 303 ? 21.174 3.303 5.445 1.00 39.44 303 TYR A CA 1
ATOM 2397 C C . TYR A 1 303 ? 19.656 3.171 5.497 1.00 39.44 303 TYR A C 1
ATOM 2399 O O . TYR A 1 303 ? 18.997 3.489 4.513 1.00 39.44 303 TYR A O 1
ATOM 2407 N N . THR A 1 304 ? 19.124 2.803 6.660 1.00 39.56 304 THR A N 1
ATOM 2408 C CA . THR A 1 304 ? 17.752 3.097 7.074 1.00 39.56 304 THR A CA 1
ATOM 2409 C C . THR A 1 304 ? 17.645 4.565 7.435 1.00 39.56 304 THR A C 1
ATOM 2411 O O . THR A 1 304 ? 18.264 5.017 8.396 1.00 39.56 304 THR A O 1
ATOM 2414 N N . VAL A 1 305 ? 16.877 5.312 6.644 1.00 46.12 305 VAL A N 1
ATOM 2415 C CA . VAL A 1 305 ? 16.549 6.714 6.919 1.00 46.12 305 VAL A CA 1
ATOM 2416 C C . VAL A 1 305 ? 15.195 6.760 7.614 1.00 46.12 305 VAL A C 1
ATOM 2418 O O . VAL A 1 305 ? 14.221 6.270 7.045 1.00 46.12 305 VAL A O 1
ATOM 2421 N N . LEU A 1 306 ? 15.156 7.338 8.817 1.00 41.47 306 LEU A N 1
ATOM 2422 C CA . LEU A 1 306 ? 13.926 7.797 9.459 1.00 41.47 306 LEU A CA 1
ATOM 2423 C C . LEU A 1 306 ? 13.779 9.306 9.251 1.00 41.47 306 LEU A C 1
ATOM 2425 O O . LEU A 1 306 ? 14.684 10.063 9.613 1.00 41.47 306 LEU A O 1
ATOM 2429 N N . LEU A 1 307 ? 12.659 9.728 8.665 1.00 45.53 307 LEU A N 1
ATOM 2430 C CA . LEU A 1 307 ? 12.213 11.127 8.673 1.00 45.53 307 LEU A CA 1
ATOM 2431 C C . LEU A 1 307 ? 11.121 11.252 9.721 1.00 45.53 307 LEU A C 1
ATOM 2433 O O . LEU A 1 307 ? 10.115 10.598 9.537 1.00 45.53 307 LEU A O 1
ATOM 2437 N N . ASP A 1 308 ? 11.283 12.051 10.768 1.00 42.81 308 ASP A N 1
ATOM 2438 C CA . ASP A 1 308 ? 10.197 12.362 11.711 1.00 42.81 308 ASP A CA 1
ATOM 2439 C C . ASP A 1 308 ? 9.730 13.811 11.488 1.00 42.81 308 ASP A C 1
ATOM 2441 O O . ASP A 1 308 ? 10.538 14.747 11.585 1.00 42.81 308 ASP A O 1
ATOM 2445 N N . ASP A 1 309 ? 8.448 13.996 11.150 1.00 43.06 309 ASP A N 1
ATOM 2446 C CA . ASP A 1 309 ? 7.844 15.313 10.886 1.00 43.06 309 ASP A CA 1
ATOM 2447 C C . ASP A 1 309 ? 7.774 16.191 12.154 1.00 43.06 309 ASP A C 1
ATOM 2449 O O . ASP A 1 309 ? 7.745 17.421 12.069 1.00 43.06 309 ASP A O 1
ATOM 2453 N N . VAL A 1 310 ? 7.847 15.595 13.352 1.00 39.59 310 VAL A N 1
ATOM 2454 C CA . VAL A 1 310 ? 7.797 16.341 14.621 1.00 39.59 310 VAL A CA 1
ATOM 2455 C C . VAL A 1 310 ? 9.108 17.086 14.899 1.00 39.59 310 VAL A C 1
ATOM 2457 O O . VAL A 1 310 ? 9.088 18.187 15.455 1.00 39.59 310 VAL A O 1
ATOM 2460 N N . GLU A 1 311 ? 10.254 16.545 14.470 1.00 32.44 311 GLU A N 1
ATOM 2461 C CA . GLU A 1 311 ? 11.571 17.119 14.787 1.00 32.44 311 GLU A CA 1
ATOM 2462 C C . GLU A 1 311 ? 12.387 17.612 13.581 1.00 32.44 311 GLU A C 1
ATOM 2464 O O . GLU A 1 311 ? 13.415 18.263 13.778 1.00 32.44 311 GLU A O 1
ATOM 2469 N N . LYS A 1 312 ? 11.969 17.340 12.334 1.00 41.16 312 LYS A N 1
ATOM 2470 C CA . LYS A 1 312 ? 12.763 17.634 11.116 1.00 41.16 312 LYS A CA 1
ATOM 2471 C C . LYS A 1 312 ? 14.181 17.037 11.157 1.00 41.16 312 LYS A C 1
ATOM 2473 O O . LYS A 1 312 ? 15.110 17.580 10.553 1.00 41.16 312 LYS A O 1
ATOM 2478 N N . ASN A 1 313 ? 14.358 15.926 11.868 1.00 33.03 313 ASN A N 1
ATOM 2479 C CA . ASN A 1 313 ? 15.647 15.267 12.052 1.00 33.03 313 ASN A CA 1
ATOM 2480 C C . ASN A 1 313 ? 15.749 14.022 11.157 1.00 33.03 313 ASN A C 1
ATOM 2482 O O . ASN A 1 313 ? 14.824 13.218 11.079 1.00 33.03 313 ASN A O 1
ATOM 2486 N N . PHE A 1 314 ? 16.896 13.858 10.488 1.00 38.59 314 PHE A N 1
ATOM 2487 C CA . PHE A 1 314 ? 17.252 12.627 9.776 1.00 38.59 314 PHE A CA 1
ATOM 2488 C C . PHE A 1 314 ? 17.971 11.685 10.743 1.00 38.59 314 PHE A C 1
ATOM 2490 O O . PHE A 1 314 ? 19.101 11.980 11.148 1.00 38.59 314 PHE A O 1
ATOM 2497 N N . PHE A 1 315 ? 17.378 10.534 11.060 1.00 35.75 315 PHE A N 1
ATOM 2498 C CA . PHE A 1 315 ? 18.088 9.479 11.787 1.00 35.75 315 PHE A CA 1
ATOM 2499 C C . PHE A 1 315 ? 18.552 8.391 10.816 1.00 35.75 315 PHE A C 1
ATOM 2501 O O . PHE A 1 315 ? 17.767 7.860 10.032 1.00 35.75 315 PHE A O 1
ATOM 2508 N N . TYR A 1 316 ? 19.849 8.078 10.865 1.00 41.28 316 TYR A N 1
ATOM 2509 C CA . TYR A 1 316 ? 20.484 7.050 10.042 1.00 41.28 316 TYR A CA 1
ATOM 2510 C C . TYR A 1 316 ? 20.731 5.805 10.896 1.00 41.28 316 TYR A C 1
ATOM 2512 O O . TYR A 1 316 ? 21.553 5.843 11.812 1.00 41.28 316 TYR A O 1
ATOM 2520 N N . PHE A 1 317 ? 20.082 4.692 10.565 1.00 35.88 317 PHE A N 1
ATOM 2521 C CA . PHE A 1 317 ? 20.365 3.383 11.155 1.00 35.88 317 PHE A CA 1
ATOM 2522 C C . PHE A 1 317 ? 20.999 2.477 10.099 1.00 35.88 317 PHE A C 1
ATOM 2524 O O . PHE A 1 317 ? 20.521 2.383 8.977 1.00 35.88 317 PHE A O 1
ATOM 2531 N N . SER A 1 318 ? 22.111 1.825 10.429 1.00 33.78 318 SER A N 1
ATOM 2532 C CA . SER A 1 318 ? 22.765 0.845 9.556 1.00 33.78 318 SER A CA 1
ATOM 2533 C C . SER A 1 318 ? 22.520 -0.535 10.145 1.00 33.78 318 SER A C 1
ATOM 2535 O O . SER A 1 318 ? 23.129 -0.866 11.160 1.00 33.78 318 SER A O 1
ATOM 2537 N N . PHE A 1 319 ? 21.676 -1.348 9.510 1.00 32.91 319 PHE A N 1
ATOM 2538 C CA . PHE A 1 319 ? 21.608 -2.778 9.803 1.00 32.91 319 PHE A CA 1
ATOM 2539 C C . PHE A 1 319 ? 22.433 -3.529 8.760 1.00 32.91 319 PHE A C 1
ATOM 2541 O O . PHE A 1 319 ? 22.150 -3.483 7.565 1.00 32.91 319 PHE A O 1
ATOM 2548 N N . SER A 1 320 ? 23.494 -4.190 9.220 1.00 24.75 320 SER A N 1
ATOM 2549 C CA . SER A 1 320 ? 24.204 -5.178 8.415 1.00 24.75 320 SER A CA 1
ATOM 2550 C C . SER A 1 320 ? 23.511 -6.510 8.673 1.00 24.75 320 SER A C 1
ATOM 2552 O O . SER A 1 320 ? 23.584 -7.013 9.792 1.00 24.75 320 SER A O 1
ATOM 2554 N N . PHE A 1 321 ? 22.818 -7.064 7.678 1.00 26.17 321 PHE A N 1
ATOM 2555 C CA . PHE A 1 321 ? 22.473 -8.483 7.724 1.00 26.17 321 PHE A CA 1
ATOM 2556 C C . PHE A 1 321 ? 23.788 -9.258 7.579 1.00 26.17 321 PHE A C 1
ATOM 2558 O O . PHE A 1 321 ? 24.501 -9.082 6.589 1.00 26.17 321 PHE A O 1
ATOM 2565 N N . SER A 1 322 ? 24.159 -9.983 8.634 1.00 26.62 322 SER A N 1
ATOM 2566 C CA . SER A 1 322 ? 25.341 -10.850 8.699 1.00 26.62 322 SER A CA 1
ATOM 2567 C C . SER A 1 322 ? 25.071 -12.200 8.061 1.00 26.62 322 SER A C 1
ATOM 2569 O O . SER A 1 322 ? 24.000 -12.756 8.398 1.00 26.62 322 SER A O 1
#

Organism: Marmota marmota marmota (NCBI:txid9994)

Sequence (322 aa):
MKAFTSLLCGLGLSTTLAKAISLQRPLGLDKDVLLQAAEKFGLDLDLDHLLKELDSNVLDAWAQIEHLYPNQVMSLETSTKPKFPEAIKTKKDWDFVVKNDAIENYQLRVNKIKDPKILGIDPNVTQYTGYLDVEDEDKHFFFWTFESRNDPAKDPVILWLNGGPGCSSLTGLFFELGPSSIGPDLKPIGNPYSWNSNATVIFLDQPVNVGFSYSGSSGVSNTVAAGKDVYNFLELFFDQFPEYVNKGQDFHIAGESYAGHYIPVFASEILSHKDRNFNLTSVLIGNAKCVYWRPGRRLERSYTVLLDDVEKNFFYFSFSFS